Protein AF-A0A0C3CF20-F1 (afdb_monomer_lite)

Sequence (211 aa):
MESRDRLKRIHGYSRYDEAKLAGVEASPPDAKDDDSLYVQDPATALVTSNSRHYLAVIQILGIQHDGKDVQSIPGRFISEPNVRFQGQVMKLRLIMQGNDHQPDAVDWEWHSSFEARAVFRDLHGRFIQQINPDRQRASCGCNAGEDTYVFKSLELWAIAAMMYERLSQDRAIHFHIDPSLVKHVSFVKGTLLAVIHVMLIPSLLAVGAPM

Structure (mmCIF, N/CA/C/O backbone):
data_AF-A0A0C3CF20-F1
#
_entry.id   AF-A0A0C3CF20-F1
#
loop_
_atom_site.group_PDB
_atom_site.id
_atom_site.type_symbol
_atom_site.label_atom_id
_atom_site.label_alt_id
_atom_site.label_comp_id
_atom_site.label_asym_id
_atom_site.label_entity_id
_atom_site.label_seq_id
_atom_site.pdbx_PDB_ins_code
_atom_site.Cartn_x
_atom_site.Cartn_y
_atom_site.Cartn_z
_atom_site.occupancy
_atom_site.B_iso_or_equiv
_atom_site.auth_seq_id
_atom_site.auth_comp_id
_atom_site.auth_asym_id
_atom_site.auth_atom_id
_atom_site.pdbx_PDB_model_num
ATOM 1 N N . MET A 1 1 ? 32.685 -30.922 -13.838 1.00 44.31 1 MET A N 1
ATOM 2 C CA . MET A 1 1 ? 32.924 -30.414 -12.472 1.00 44.31 1 MET A CA 1
ATOM 3 C C . MET A 1 1 ? 32.031 -29.207 -12.288 1.00 44.31 1 MET A C 1
ATOM 5 O O . MET A 1 1 ? 32.228 -28.198 -12.945 1.00 44.31 1 MET A O 1
ATOM 9 N N . GLU A 1 2 ? 30.972 -29.397 -11.515 1.00 56.78 2 GLU A N 1
ATOM 10 C CA . GLU A 1 2 ? 29.803 -28.529 -11.402 1.00 56.78 2 GLU A CA 1
ATOM 11 C C . GLU A 1 2 ? 29.917 -27.766 -10.076 1.00 56.78 2 GLU A C 1
ATOM 13 O O . GLU A 1 2 ? 29.839 -28.375 -9.010 1.00 56.78 2 GLU A O 1
ATOM 18 N N . SER A 1 3 ? 30.191 -26.457 -10.126 1.00 61.00 3 SER A N 1
ATOM 19 C CA . SER A 1 3 ? 30.293 -25.629 -8.919 1.00 61.00 3 SER A CA 1
ATOM 20 C C . SER A 1 3 ? 28.972 -24.902 -8.692 1.00 61.00 3 SER A C 1
ATOM 22 O O . SER A 1 3 ? 28.660 -23.903 -9.336 1.00 61.00 3 SER A O 1
ATOM 24 N N . ARG A 1 4 ? 28.169 -25.471 -7.792 1.00 60.03 4 ARG A N 1
ATOM 25 C CA . ARG A 1 4 ? 26.942 -24.892 -7.242 1.00 60.03 4 ARG A CA 1
ATOM 26 C C . ARG A 1 4 ? 27.304 -23.759 -6.282 1.00 60.03 4 ARG A C 1
ATOM 28 O O . ARG A 1 4 ? 27.442 -24.004 -5.086 1.00 60.03 4 ARG A O 1
ATOM 35 N N . ASP A 1 5 ? 27.413 -22.535 -6.782 1.00 65.44 5 ASP A N 1
ATOM 36 C CA . ASP A 1 5 ? 27.552 -21.360 -5.919 1.00 65.44 5 ASP A CA 1
ATOM 37 C C . ASP A 1 5 ? 26.155 -20.822 -5.561 1.00 65.44 5 ASP A C 1
ATOM 39 O O . ASP A 1 5 ? 25.498 -20.117 -6.329 1.00 65.44 5 ASP A O 1
ATOM 43 N N . ARG A 1 6 ? 25.626 -21.295 -4.424 1.00 55.66 6 ARG A N 1
ATOM 44 C CA . ARG A 1 6 ? 24.292 -20.949 -3.910 1.00 55.66 6 ARG A CA 1
ATOM 45 C C . ARG A 1 6 ? 24.391 -19.703 -3.031 1.00 55.66 6 ARG A C 1
ATOM 47 O O . ARG A 1 6 ? 25.089 -19.707 -2.022 1.00 55.66 6 ARG A O 1
ATOM 54 N N . LEU A 1 7 ? 23.609 -18.693 -3.416 1.00 53.56 7 LEU A N 1
ATOM 55 C CA . LEU A 1 7 ? 23.126 -17.547 -2.639 1.00 53.56 7 LEU A CA 1
ATOM 56 C C . LEU A 1 7 ? 23.451 -17.582 -1.131 1.00 53.56 7 LEU A C 1
ATOM 58 O O . LEU A 1 7 ? 22.803 -18.295 -0.365 1.00 53.56 7 LEU A O 1
ATOM 62 N N . LYS A 1 8 ? 24.321 -16.672 -0.684 1.00 54.91 8 LYS A N 1
ATOM 63 C CA . LYS A 1 8 ? 24.259 -16.115 0.674 1.00 54.91 8 LYS A CA 1
ATOM 64 C C . LYS A 1 8 ? 23.599 -14.742 0.607 1.00 54.91 8 LYS A C 1
ATOM 66 O O . LYS A 1 8 ? 24.259 -13.719 0.467 1.00 54.91 8 LYS A O 1
ATOM 71 N N . ARG A 1 9 ? 22.269 -14.738 0.705 1.00 54.06 9 ARG A N 1
ATOM 72 C CA . ARG A 1 9 ? 21.483 -13.550 1.049 1.00 54.06 9 ARG A CA 1
ATOM 73 C C . ARG A 1 9 ? 21.761 -13.271 2.531 1.00 54.06 9 ARG A C 1
ATOM 75 O O . ARG A 1 9 ? 21.190 -13.915 3.404 1.00 54.06 9 ARG A O 1
ATOM 82 N N . ILE A 1 10 ? 22.727 -12.400 2.813 1.00 52.72 10 ILE A N 1
ATOM 83 C CA . ILE A 1 10 ? 23.030 -11.964 4.179 1.00 52.72 10 ILE A CA 1
ATOM 84 C C . ILE A 1 10 ? 22.008 -10.884 4.530 1.00 52.72 10 ILE A C 1
ATOM 86 O O . ILE A 1 10 ? 22.212 -9.705 4.252 1.00 52.72 10 ILE A O 1
ATOM 90 N N . HIS A 1 11 ? 20.890 -11.295 5.129 1.00 48.88 11 HIS A N 1
ATOM 91 C CA . HIS A 1 11 ? 20.125 -10.390 5.976 1.00 48.88 11 HIS A CA 1
ATOM 92 C C . HIS A 1 11 ? 20.985 -10.103 7.208 1.00 48.88 11 HIS A C 1
ATOM 94 O O . HIS A 1 11 ? 21.202 -10.974 8.051 1.00 48.88 11 HIS A O 1
ATOM 100 N N . GLY A 1 12 ? 21.540 -8.892 7.256 1.00 46.09 12 GLY A N 1
ATOM 101 C CA . GLY A 1 12 ? 22.239 -8.365 8.418 1.00 46.09 12 GLY A CA 1
ATOM 102 C C . GLY A 1 12 ? 21.261 -8.179 9.570 1.00 46.09 12 GLY A C 1
ATOM 103 O O . GLY A 1 12 ? 20.729 -7.091 9.762 1.00 46.09 12 GLY A O 1
ATOM 104 N N . TYR A 1 13 ? 21.018 -9.247 10.326 1.00 47.28 13 TYR A N 1
ATOM 105 C CA . TYR A 1 13 ? 20.352 -9.156 11.614 1.00 47.28 13 TYR A CA 1
ATOM 106 C C . TYR A 1 13 ? 21.349 -8.672 12.666 1.00 47.28 13 TYR A C 1
ATOM 108 O O . TYR A 1 13 ? 22.437 -9.225 12.848 1.00 47.28 13 TYR A O 1
ATOM 116 N N . SER A 1 14 ? 20.939 -7.590 13.319 1.00 52.06 14 SER A N 1
ATOM 117 C CA . SER A 1 14 ? 21.538 -7.002 14.508 1.00 52.06 14 SER A CA 1
ATOM 118 C C . SER A 1 14 ? 21.763 -8.074 15.579 1.00 52.06 14 SER A C 1
ATOM 120 O O . SER A 1 14 ? 20.837 -8.794 15.949 1.00 52.06 14 SER A O 1
ATOM 122 N N . ARG A 1 15 ? 23.006 -8.188 16.059 1.00 50.78 15 ARG A N 1
ATOM 123 C CA . ARG A 1 15 ? 23.367 -9.005 17.222 1.00 50.78 15 ARG A CA 1
ATOM 124 C C . ARG A 1 15 ? 22.923 -8.258 18.476 1.00 50.78 15 ARG A C 1
ATOM 126 O O . ARG A 1 15 ? 23.536 -7.249 18.805 1.00 50.78 15 ARG A O 1
ATOM 133 N N . TYR A 1 16 ? 21.906 -8.758 19.167 1.00 51.97 16 TYR A N 1
ATOM 134 C CA . TYR A 1 16 ? 21.651 -8.415 20.565 1.00 51.97 16 TYR A CA 1
ATOM 135 C C . TYR A 1 16 ? 21.277 -9.669 21.362 1.00 51.97 16 TYR A C 1
ATOM 137 O O . TYR A 1 16 ? 20.750 -10.632 20.811 1.00 51.97 16 TYR A O 1
ATOM 145 N N . ASP A 1 17 ? 21.670 -9.630 22.633 1.00 47.88 17 ASP A N 1
ATOM 146 C CA . ASP A 1 17 ? 22.178 -10.728 23.454 1.00 47.88 17 ASP A CA 1
ATOM 147 C C . ASP A 1 17 ? 21.212 -11.860 23.830 1.00 47.88 17 ASP A C 1
ATOM 149 O O . ASP A 1 17 ? 20.046 -11.661 24.171 1.00 47.88 17 ASP A O 1
ATOM 153 N N . GLU A 1 18 ? 21.792 -13.061 23.878 1.00 50.53 18 GLU A N 1
ATOM 154 C CA . GLU A 1 18 ? 21.234 -14.283 24.449 1.00 50.53 18 GLU A CA 1
ATOM 155 C C . GLU A 1 18 ? 21.100 -14.187 25.979 1.00 50.53 18 GLU A C 1
ATOM 157 O O . GLU A 1 18 ? 22.086 -14.239 26.718 1.00 50.53 18 GLU A O 1
ATOM 162 N N . ALA A 1 19 ? 19.863 -14.191 26.479 1.00 53.00 19 ALA A N 1
ATOM 163 C CA . ALA A 1 19 ? 19.565 -14.703 27.813 1.00 53.00 19 ALA A CA 1
ATOM 164 C C . ALA A 1 19 ? 19.128 -16.173 27.702 1.00 53.00 19 ALA A C 1
ATOM 166 O O . ALA A 1 19 ? 17.991 -16.514 27.390 1.00 53.00 19 ALA A O 1
ATOM 167 N N . LYS A 1 20 ? 20.114 -17.029 27.951 1.00 57.34 20 LYS A N 1
ATOM 168 C CA . LYS A 1 20 ? 20.108 -18.488 28.083 1.00 57.34 20 LYS A CA 1
ATOM 169 C C . LYS A 1 20 ? 18.909 -19.040 28.881 1.00 57.34 20 LYS A C 1
ATOM 171 O O . LYS A 1 20 ? 18.881 -18.919 30.104 1.00 57.34 20 LYS A O 1
ATOM 176 N N . LEU A 1 21 ? 18.000 -19.762 28.219 1.00 52.06 21 LEU A N 1
ATOM 177 C CA . LEU A 1 21 ? 17.144 -20.776 28.851 1.00 52.06 21 LEU A CA 1
ATOM 178 C C . LEU A 1 21 ? 17.157 -22.064 28.024 1.00 52.06 21 LEU A C 1
ATOM 180 O O . LEU A 1 21 ? 17.050 -22.059 26.802 1.00 52.06 21 LEU A O 1
ATOM 184 N N . ALA A 1 22 ? 17.387 -23.161 28.735 1.00 49.53 22 ALA A N 1
ATOM 185 C CA . ALA A 1 22 ? 17.711 -24.471 28.207 1.00 49.53 22 ALA A CA 1
ATOM 186 C C . ALA A 1 22 ? 16.494 -25.220 27.643 1.00 49.53 22 ALA A C 1
ATOM 188 O O . ALA A 1 22 ? 15.436 -25.251 28.262 1.00 49.53 22 ALA A O 1
ATOM 189 N N . GLY A 1 23 ? 16.730 -25.930 26.536 1.00 55.78 23 GLY A N 1
ATOM 190 C CA . GLY A 1 23 ? 16.333 -27.331 26.392 1.00 55.78 23 GLY A CA 1
ATOM 191 C C . GLY A 1 23 ? 14.849 -27.633 26.206 1.00 55.78 23 GLY A C 1
ATOM 192 O O . GLY A 1 23 ? 14.248 -28.260 27.069 1.00 55.78 23 GLY A O 1
ATOM 193 N N . VAL A 1 24 ? 14.312 -27.318 25.028 1.00 53.06 24 VAL A N 1
ATOM 194 C CA . VAL A 1 24 ? 13.249 -28.113 24.396 1.00 53.06 24 VAL A CA 1
ATOM 195 C C . VAL A 1 24 ? 13.614 -28.234 22.918 1.00 53.06 24 VAL A C 1
ATOM 197 O O . VAL A 1 24 ? 13.641 -27.234 22.205 1.00 53.06 24 VAL A O 1
ATOM 200 N N . GLU A 1 25 ? 13.941 -29.448 22.468 1.00 55.25 25 GLU A N 1
ATOM 201 C CA . GLU A 1 25 ? 14.002 -29.792 21.044 1.00 55.25 25 GLU A CA 1
ATOM 202 C C . GLU A 1 25 ? 12.586 -29.677 20.466 1.00 55.25 25 GLU A C 1
ATOM 204 O O . GLU A 1 25 ? 11.814 -30.633 20.431 1.00 55.25 25 GLU A O 1
ATOM 209 N N . ALA A 1 26 ? 12.217 -28.463 20.066 1.00 51.28 26 ALA A N 1
ATOM 210 C CA . ALA A 1 26 ? 11.045 -28.222 19.251 1.00 51.28 26 ALA A CA 1
ATOM 211 C C . ALA A 1 26 ? 11.390 -28.628 17.816 1.00 51.28 26 ALA A C 1
ATOM 213 O O . ALA A 1 26 ? 12.327 -28.098 17.215 1.00 51.28 26 ALA A O 1
ATOM 214 N N . SER A 1 27 ? 10.642 -29.588 17.274 1.00 50.25 27 SER A N 1
ATOM 215 C CA . SER A 1 27 ? 10.638 -29.891 15.844 1.00 50.25 27 SER A CA 1
ATOM 216 C C . SER A 1 27 ? 10.518 -28.589 15.036 1.00 50.25 27 SER A C 1
ATOM 218 O O . SER A 1 27 ? 9.812 -27.680 15.487 1.00 50.25 27 SER A O 1
ATOM 220 N N . PRO A 1 28 ? 11.187 -28.463 13.871 1.00 55.53 28 PRO A N 1
ATOM 221 C CA . PRO A 1 28 ? 11.064 -27.267 13.048 1.00 55.53 28 PRO A CA 1
ATOM 222 C C . PRO A 1 28 ? 9.574 -27.048 12.766 1.00 55.53 28 PRO A C 1
ATOM 224 O O . PRO A 1 28 ? 8.923 -27.990 12.304 1.00 55.53 28 PRO A O 1
ATOM 227 N N . PRO A 1 29 ? 9.005 -25.876 13.105 1.00 55.47 29 PRO A N 1
ATOM 228 C CA . PRO A 1 29 ? 7.610 -25.616 12.816 1.00 55.47 29 PRO A CA 1
ATOM 229 C C . PRO A 1 29 ? 7.429 -25.799 11.313 1.00 55.47 29 PRO A C 1
ATOM 231 O O . PRO A 1 29 ? 8.156 -25.191 10.524 1.00 55.47 29 PRO A O 1
ATOM 234 N N . ASP A 1 30 ? 6.508 -26.691 10.939 1.00 50.06 30 ASP A N 1
ATOM 235 C CA . ASP A 1 30 ? 6.001 -26.796 9.577 1.00 50.06 30 ASP A CA 1
ATOM 236 C C . ASP A 1 30 ? 5.833 -25.377 9.041 1.00 50.06 30 ASP A C 1
ATOM 238 O O . ASP A 1 30 ? 5.151 -24.565 9.672 1.00 50.06 30 ASP A O 1
ATOM 242 N N . ALA A 1 31 ? 6.488 -25.082 7.917 1.00 53.53 31 ALA A N 1
ATOM 243 C CA . ALA A 1 31 ? 6.458 -23.804 7.216 1.00 53.53 31 ALA A CA 1
ATOM 244 C C . ALA A 1 31 ? 5.059 -23.545 6.625 1.00 53.53 31 ALA A C 1
ATOM 246 O O . ALA A 1 31 ? 4.871 -23.460 5.412 1.00 53.53 31 ALA A O 1
ATOM 247 N N . LYS A 1 32 ? 4.052 -23.495 7.497 1.00 54.75 32 LYS A N 1
ATOM 248 C CA . LYS A 1 32 ? 2.682 -23.125 7.194 1.00 54.75 32 LYS A CA 1
ATOM 249 C C . LYS A 1 32 ? 2.661 -21.626 6.993 1.00 54.75 32 LYS A C 1
ATOM 251 O O . LYS A 1 32 ? 2.519 -20.880 7.954 1.00 54.75 32 LYS A O 1
ATOM 256 N N . ASP A 1 33 ? 2.839 -21.265 5.730 1.00 60.56 33 ASP A N 1
ATOM 257 C CA . ASP A 1 33 ? 2.153 -20.159 5.070 1.00 60.56 33 ASP A CA 1
ATOM 258 C C . ASP A 1 33 ? 2.040 -18.921 5.966 1.00 60.56 33 ASP A C 1
ATOM 260 O O . ASP A 1 33 ? 0.993 -18.618 6.546 1.00 60.56 33 ASP A O 1
ATOM 264 N N . ASP A 1 34 ? 3.187 -18.269 6.156 1.00 70.50 34 ASP A N 1
ATOM 265 C CA . ASP A 1 34 ? 3.318 -17.059 6.959 1.00 70.50 34 ASP A CA 1
ATOM 266 C C . ASP A 1 34 ? 2.769 -15.875 6.150 1.00 70.50 34 ASP A C 1
ATOM 268 O O . ASP A 1 34 ? 3.506 -15.012 5.675 1.00 70.50 34 ASP A O 1
ATOM 272 N N . ASP A 1 35 ? 1.449 -15.875 5.939 1.00 90.50 35 ASP A N 1
ATOM 273 C CA . ASP A 1 35 ? 0.680 -14.751 5.399 1.00 90.50 35 ASP A CA 1
ATOM 274 C C . ASP A 1 35 ? 0.575 -13.658 6.469 1.00 90.50 35 ASP A C 1
ATOM 276 O O . ASP A 1 35 ? -0.504 -13.311 6.944 1.00 90.50 35 ASP A O 1
ATOM 280 N N . SER A 1 36 ? 1.725 -13.202 6.954 1.00 95.50 36 SER A N 1
ATOM 281 C CA . SER A 1 36 ? 1.867 -12.132 7.929 1.00 95.50 36 SER A CA 1
ATOM 282 C C . SER A 1 36 ? 2.336 -10.875 7.209 1.00 95.50 36 SER A C 1
ATOM 284 O O . SER A 1 36 ? 3.237 -10.922 6.377 1.00 95.50 36 SER A O 1
ATOM 286 N N . LEU A 1 37 ? 1.749 -9.736 7.563 1.00 96.75 37 LEU A N 1
ATOM 287 C CA . LEU A 1 37 ? 2.184 -8.428 7.093 1.00 96.75 37 LEU A CA 1
ATOM 288 C C . LEU A 1 37 ? 3.207 -7.860 8.078 1.00 96.75 37 LEU A C 1
ATOM 290 O O . LEU A 1 37 ? 2.899 -7.702 9.263 1.00 96.75 37 LEU A O 1
ATOM 294 N N . TYR A 1 38 ? 4.404 -7.536 7.597 1.00 97.69 38 TYR A N 1
ATOM 295 C CA . TYR A 1 38 ? 5.494 -6.982 8.398 1.00 97.69 38 TYR A CA 1
ATOM 296 C C . TYR A 1 38 ? 5.619 -5.466 8.221 1.00 97.69 38 TYR A C 1
ATOM 298 O O . TYR A 1 38 ? 5.176 -4.865 7.239 1.00 97.69 38 TYR A O 1
ATOM 306 N N . VAL A 1 39 ? 6.273 -4.815 9.182 1.00 97.88 39 VAL A N 1
ATOM 307 C CA . VAL A 1 39 ? 6.777 -3.453 8.981 1.00 97.88 39 VAL A CA 1
ATOM 308 C C . VAL A 1 39 ? 7.763 -3.459 7.804 1.00 97.88 39 VAL A C 1
ATOM 310 O O . VAL A 1 39 ? 8.574 -4.368 7.672 1.00 97.88 39 VAL A O 1
ATOM 313 N N . GLN A 1 40 ? 7.711 -2.417 6.974 1.00 96.94 40 GLN A N 1
ATOM 314 C CA . GLN A 1 40 ? 8.405 -2.242 5.689 1.00 96.94 40 GLN A CA 1
ATOM 315 C C . GLN A 1 40 ? 7.824 -3.011 4.500 1.00 96.94 40 GLN A C 1
ATOM 317 O O . GLN A 1 40 ? 8.264 -2.756 3.371 1.00 96.94 40 GLN A O 1
ATOM 322 N N . ASP A 1 41 ? 6.821 -3.866 4.703 1.00 96.75 41 ASP A N 1
ATOM 323 C CA . ASP A 1 41 ? 6.158 -4.527 3.585 1.00 96.75 41 ASP A CA 1
ATOM 324 C C . ASP A 1 41 ? 5.302 -3.544 2.777 1.00 96.75 41 ASP A C 1
ATOM 326 O O . ASP A 1 41 ? 4.745 -2.577 3.322 1.00 96.75 41 ASP A O 1
ATOM 330 N N . PRO A 1 42 ? 5.186 -3.770 1.459 1.00 97.50 42 PRO A N 1
ATOM 331 C CA . PRO A 1 42 ? 4.215 -3.077 0.639 1.00 97.50 42 PRO A CA 1
ATOM 332 C C . PRO A 1 42 ? 2.799 -3.565 0.970 1.00 97.50 42 PRO A C 1
ATOM 334 O O . PRO A 1 42 ? 2.527 -4.755 1.104 1.00 97.50 42 PRO A O 1
ATOM 337 N N . ALA A 1 43 ? 1.870 -2.626 1.045 1.00 97.56 43 ALA A N 1
ATOM 338 C CA . ALA A 1 43 ? 0.448 -2.882 1.186 1.00 97.56 43 ALA A CA 1
ATOM 339 C C . ALA A 1 43 ? -0.332 -1.930 0.278 1.00 97.56 43 ALA A C 1
ATOM 341 O O . ALA A 1 43 ? 0.212 -0.977 -0.283 1.00 97.56 43 ALA A O 1
ATOM 342 N N . THR A 1 44 ? -1.630 -2.161 0.146 1.00 96.88 44 THR A N 1
ATOM 343 C CA . THR A 1 44 ? -2.530 -1.205 -0.498 1.00 96.88 44 THR A CA 1
ATOM 344 C C . THR A 1 44 ? -3.484 -0.607 0.516 1.00 96.88 44 THR A C 1
ATOM 346 O O . THR A 1 44 ? -3.897 -1.269 1.466 1.00 96.88 44 THR A O 1
ATOM 349 N N . ALA A 1 45 ? -3.816 0.663 0.317 1.00 95.50 45 ALA A N 1
ATOM 350 C CA . ALA A 1 45 ? -4.743 1.403 1.149 1.00 95.50 45 ALA A CA 1
ATOM 351 C C . ALA A 1 45 ? -5.769 2.133 0.290 1.00 95.50 45 ALA A C 1
ATOM 353 O O . ALA A 1 45 ? -5.419 2.743 -0.724 1.00 95.50 45 ALA A O 1
ATOM 354 N N . LEU A 1 46 ? -7.032 2.111 0.714 1.00 90.94 46 LEU A N 1
ATOM 355 C CA . LEU A 1 46 ? -8.064 2.938 0.099 1.00 90.94 46 LEU A CA 1
ATOM 356 C C . LEU A 1 46 ? -8.072 4.312 0.776 1.00 90.94 46 LEU A C 1
ATOM 358 O O . LEU A 1 46 ? -8.311 4.422 1.977 1.00 90.94 46 LEU A O 1
ATOM 362 N N . VAL A 1 47 ? -7.828 5.365 0.002 1.00 86.00 47 VAL A N 1
ATOM 363 C CA . VAL A 1 47 ? -7.808 6.752 0.482 1.00 86.00 47 VAL A CA 1
ATOM 364 C C . VAL A 1 47 ? -8.920 7.551 -0.179 1.00 86.00 47 VAL A C 1
ATOM 366 O O . VAL A 1 47 ? -9.322 7.266 -1.310 1.00 86.00 47 VAL A O 1
ATOM 369 N N . THR A 1 48 ? -9.439 8.561 0.519 1.00 83.69 48 THR A N 1
ATOM 370 C CA . THR A 1 48 ? -10.476 9.438 -0.032 1.00 83.69 48 THR A CA 1
ATOM 371 C C . THR A 1 48 ? -9.950 10.846 -0.230 1.00 83.69 48 THR A C 1
ATOM 373 O O . THR A 1 48 ? -9.189 11.372 0.579 1.00 83.69 48 THR A O 1
ATOM 376 N N . SER A 1 49 ? -10.344 11.462 -1.340 1.00 80.94 49 SER A N 1
ATOM 377 C CA . SER A 1 49 ? -10.035 12.853 -1.630 1.00 80.94 49 SER A CA 1
ATOM 378 C C . SER A 1 49 ? -11.169 13.505 -2.399 1.00 80.94 49 SER A C 1
ATOM 380 O O . SER A 1 49 ? -11.560 13.006 -3.452 1.00 80.94 49 SER A O 1
ATOM 382 N N . ASN A 1 50 ? -11.712 14.611 -1.880 1.00 85.62 50 ASN A N 1
ATOM 383 C CA . ASN A 1 50 ? -12.821 15.346 -2.504 1.00 85.62 50 ASN A CA 1
ATOM 384 C C . ASN A 1 50 ? -13.987 14.424 -2.923 1.00 85.62 50 ASN A C 1
ATOM 386 O O . ASN A 1 50 ? -14.425 14.447 -4.073 1.00 85.62 50 ASN A O 1
ATOM 390 N N . SER A 1 51 ? -14.436 13.564 -2.001 1.00 83.94 51 SER A N 1
ATOM 391 C CA . SER A 1 51 ? -15.510 12.577 -2.223 1.00 83.94 51 SER A CA 1
ATOM 392 C C . SER A 1 51 ? -15.222 11.518 -3.296 1.00 83.94 51 SER A C 1
ATOM 394 O O . SER A 1 51 ? -16.138 10.853 -3.773 1.00 83.94 51 SER A O 1
ATOM 396 N N . ARG A 1 52 ? -13.958 11.345 -3.690 1.00 83.50 52 ARG A N 1
ATOM 397 C CA . ARG A 1 52 ? -13.511 10.290 -4.605 1.00 83.50 52 ARG A CA 1
ATOM 398 C C . ARG A 1 52 ? -12.608 9.314 -3.868 1.00 83.50 52 ARG A C 1
ATOM 400 O O . ARG A 1 52 ? -11.857 9.720 -2.983 1.00 83.50 52 ARG A O 1
ATOM 407 N N . HIS A 1 53 ? -12.690 8.045 -4.246 1.00 85.00 53 HIS A N 1
ATOM 408 C CA . HIS A 1 53 ? -11.884 6.972 -3.677 1.00 85.00 53 HIS A CA 1
ATOM 409 C C . HIS A 1 53 ? -10.735 6.621 -4.609 1.00 85.00 53 HIS A C 1
ATOM 411 O O . HIS A 1 53 ? -10.873 6.633 -5.835 1.00 85.00 53 HIS A O 1
ATOM 417 N N . TYR A 1 54 ? -9.611 6.290 -4.001 1.00 86.69 54 TYR A N 1
ATOM 418 C CA . TYR A 1 54 ? -8.363 6.052 -4.688 1.00 86.69 54 TYR A CA 1
ATOM 419 C C . TYR A 1 54 ? -7.628 4.906 -4.017 1.00 86.69 54 TYR A C 1
ATOM 421 O O . TYR A 1 54 ? -7.574 4.847 -2.789 1.00 86.69 54 TYR A O 1
ATOM 429 N N . LEU A 1 55 ? -7.037 4.023 -4.815 1.00 92.69 55 LEU A N 1
ATOM 430 C CA . LEU A 1 55 ? -6.090 3.046 -4.296 1.00 92.69 55 LEU A CA 1
ATOM 431 C C . LEU A 1 55 ? -4.707 3.692 -4.200 1.00 92.69 55 LEU A C 1
ATOM 433 O O . LEU A 1 55 ? -4.269 4.345 -5.143 1.00 92.69 55 LEU A O 1
ATOM 437 N N . ALA A 1 56 ? -4.021 3.507 -3.080 1.00 93.94 56 ALA A N 1
ATOM 438 C CA . ALA A 1 56 ? -2.625 3.876 -2.911 1.00 93.94 56 ALA A CA 1
ATOM 439 C C . ALA A 1 56 ? -1.807 2.634 -2.556 1.00 93.94 56 ALA A C 1
ATOM 441 O O . ALA A 1 56 ? -2.205 1.865 -1.682 1.00 93.94 56 ALA A O 1
ATOM 442 N N . VAL A 1 57 ? -0.648 2.462 -3.193 1.00 96.19 57 VAL A N 1
ATOM 443 C CA . VAL A 1 57 ? 0.371 1.519 -2.720 1.00 96.19 57 VAL A CA 1
ATOM 444 C C . VAL A 1 57 ? 1.194 2.228 -1.650 1.00 96.19 57 VAL A C 1
ATOM 446 O O . VAL A 1 57 ? 1.718 3.323 -1.875 1.00 96.19 57 VAL A O 1
ATOM 449 N N . ILE A 1 58 ? 1.266 1.631 -0.470 1.00 96.88 58 ILE A N 1
ATOM 450 C CA . ILE A 1 58 ? 1.944 2.184 0.696 1.00 96.88 58 ILE A CA 1
ATOM 451 C C . ILE A 1 58 ? 3.013 1.217 1.186 1.00 96.88 58 ILE A C 1
ATOM 453 O O . ILE A 1 58 ? 2.878 0.009 1.033 1.00 96.88 58 ILE A O 1
ATOM 457 N N . GLN A 1 59 ? 4.040 1.747 1.835 1.00 97.50 59 GLN A N 1
ATOM 458 C CA . GLN A 1 59 ? 4.907 0.953 2.689 1.00 97.50 59 GLN A CA 1
ATOM 459 C C . GLN A 1 59 ? 4.422 1.063 4.132 1.00 97.50 59 GLN A C 1
ATOM 461 O O . GLN A 1 59 ? 4.151 2.171 4.608 1.00 97.50 59 GLN A O 1
ATOM 466 N N . ILE A 1 60 ? 4.329 -0.067 4.829 1.00 98.00 60 ILE A N 1
ATOM 467 C CA . ILE A 1 60 ? 4.016 -0.092 6.257 1.00 98.00 60 ILE A CA 1
ATOM 468 C C . ILE A 1 60 ? 5.213 0.445 7.045 1.00 98.00 60 ILE A C 1
ATOM 470 O O . ILE A 1 60 ? 6.328 -0.048 6.920 1.00 98.00 60 ILE A O 1
ATOM 474 N N . LEU A 1 61 ? 4.991 1.461 7.871 1.00 98.00 61 LEU A N 1
ATOM 475 C CA . LEU A 1 61 ? 6.012 2.048 8.745 1.00 98.00 61 LEU A CA 1
ATOM 476 C C . LEU A 1 61 ? 5.861 1.603 10.201 1.00 98.00 61 LEU A C 1
ATOM 478 O O . LEU A 1 61 ? 6.830 1.622 10.953 1.00 98.00 61 LEU A O 1
ATOM 482 N N . GLY A 1 62 ? 4.655 1.203 10.598 1.00 98.12 62 GLY A N 1
ATOM 483 C CA . GLY A 1 62 ? 4.368 0.737 11.947 1.00 98.12 62 GLY A CA 1
ATOM 484 C C . GLY A 1 62 ? 3.026 0.027 12.007 1.00 98.12 62 GLY A C 1
ATOM 485 O O . GLY A 1 62 ? 2.107 0.353 11.252 1.00 98.12 62 GLY A O 1
ATOM 486 N N . ILE A 1 63 ? 2.925 -0.940 12.910 1.00 98.44 63 ILE A N 1
ATOM 487 C CA . ILE A 1 63 ? 1.716 -1.721 13.155 1.00 98.44 63 ILE A CA 1
ATOM 488 C C . ILE A 1 63 ? 1.419 -1.625 14.645 1.00 98.44 63 ILE A C 1
ATOM 490 O O . ILE A 1 63 ? 2.309 -1.818 15.468 1.00 98.44 63 ILE A O 1
ATOM 494 N N . GLN A 1 64 ? 0.171 -1.332 14.984 1.00 98.50 64 GLN A N 1
ATOM 495 C CA . GLN A 1 64 ? -0.332 -1.326 16.348 1.00 98.50 64 GLN A CA 1
ATOM 496 C C . GLN A 1 64 ? -1.469 -2.327 16.479 1.00 98.50 64 GLN A C 1
ATOM 498 O O . GLN A 1 64 ? -2.404 -2.314 15.682 1.00 98.50 64 GLN A O 1
ATOM 503 N N . HIS A 1 65 ? -1.398 -3.168 17.505 1.00 97.94 65 HIS A N 1
ATOM 504 C CA . HIS A 1 65 ? -2.432 -4.132 17.861 1.00 97.94 65 HIS A CA 1
ATOM 505 C C . HIS A 1 65 ? -2.708 -4.007 19.361 1.00 97.94 65 HIS A C 1
ATOM 507 O O . HIS A 1 65 ? -1.779 -4.063 20.169 1.00 97.94 65 HIS A O 1
ATOM 513 N N . ASP A 1 66 ? -3.963 -3.736 19.733 1.00 97.00 66 ASP A N 1
ATOM 514 C CA . ASP A 1 66 ? -4.357 -3.421 21.119 1.00 97.00 66 ASP A CA 1
ATOM 515 C C . ASP A 1 66 ? -3.538 -2.273 21.740 1.00 97.00 66 ASP A C 1
ATOM 517 O O . ASP A 1 66 ? -3.153 -2.297 22.911 1.00 97.00 66 ASP A O 1
ATOM 521 N N . GLY A 1 67 ? -3.225 -1.261 20.923 1.00 96.44 67 GLY A N 1
ATOM 522 C CA . GLY A 1 67 ? -2.437 -0.096 21.334 1.00 96.44 67 GLY A CA 1
ATOM 523 C C . GLY A 1 67 ? -0.948 -0.372 21.569 1.00 96.44 67 GLY A C 1
ATOM 524 O O . GLY A 1 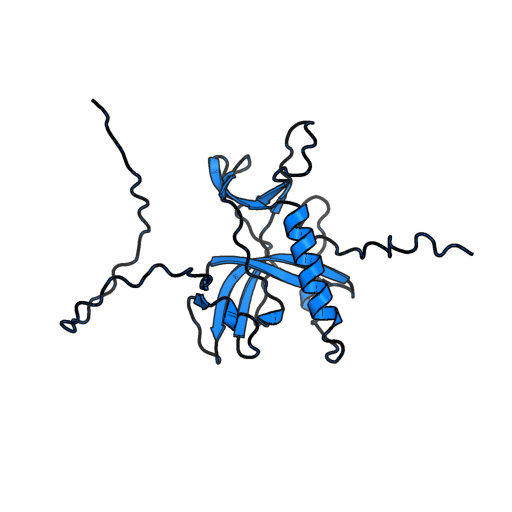67 ? -0.247 0.513 22.057 1.00 96.44 67 GLY A O 1
ATOM 525 N N . LYS A 1 68 ? -0.448 -1.569 21.236 1.00 98.06 68 LYS A N 1
ATOM 526 C CA . LYS A 1 68 ? 0.973 -1.928 21.331 1.00 98.06 68 LYS A CA 1
ATOM 527 C C . LYS A 1 68 ? 1.600 -2.000 19.948 1.00 98.06 68 LYS A C 1
ATOM 529 O O . LYS A 1 68 ? 1.018 -2.600 19.047 1.00 98.06 68 LYS A O 1
ATOM 534 N N . ASP A 1 69 ? 2.798 -1.441 19.806 1.00 98.31 69 ASP A N 1
ATOM 535 C CA . ASP A 1 69 ? 3.571 -1.555 18.571 1.00 98.31 69 ASP A CA 1
ATOM 536 C C . ASP A 1 69 ? 4.051 -3.003 18.379 1.00 98.31 69 ASP A C 1
ATOM 538 O O . ASP A 1 69 ? 4.646 -3.606 19.278 1.00 98.31 69 ASP A O 1
ATOM 542 N N . VAL A 1 70 ? 3.799 -3.558 17.196 1.00 98.12 70 VAL A N 1
ATOM 543 C CA . VAL A 1 70 ? 4.213 -4.906 16.791 1.00 98.12 70 VAL A CA 1
ATOM 544 C C . VAL A 1 70 ? 4.987 -4.847 15.473 1.00 98.12 70 VAL A C 1
ATOM 546 O O . VAL A 1 70 ? 4.811 -3.931 14.672 1.00 98.12 70 VAL A O 1
ATOM 549 N N . GLN A 1 71 ? 5.879 -5.815 15.248 1.00 98.00 71 GLN A N 1
ATOM 550 C CA . GLN A 1 71 ? 6.684 -5.884 14.017 1.00 98.00 71 GLN A CA 1
ATOM 551 C C . GLN A 1 71 ? 5.957 -6.572 12.861 1.00 98.00 71 GLN A C 1
ATOM 553 O O . GLN A 1 71 ? 6.294 -6.348 11.700 1.00 98.00 71 GLN A O 1
ATOM 558 N N . SER A 1 72 ? 4.970 -7.406 13.174 1.00 97.50 72 SER A N 1
ATOM 559 C CA . SER A 1 72 ? 4.167 -8.114 12.191 1.00 97.50 72 SER A CA 1
ATOM 560 C C . SER A 1 72 ? 2.783 -8.425 12.731 1.00 97.50 72 SER A C 1
ATOM 562 O O . SER A 1 72 ? 2.558 -8.436 13.946 1.00 97.50 72 SER A O 1
ATOM 564 N N . ILE A 1 73 ? 1.856 -8.681 11.814 1.00 97.44 73 ILE A N 1
ATOM 565 C CA . ILE A 1 73 ? 0.519 -9.151 12.140 1.00 97.44 73 ILE A CA 1
ATOM 566 C C . ILE A 1 73 ? 0.061 -10.211 11.129 1.00 97.44 73 ILE A C 1
ATOM 568 O O . ILE A 1 73 ? 0.175 -9.986 9.925 1.00 97.44 73 ILE A O 1
ATOM 572 N N . PRO A 1 74 ? -0.475 -11.358 11.582 1.00 96.12 74 PRO A N 1
ATOM 573 C CA . PRO A 1 74 ? -1.087 -12.336 10.688 1.00 96.12 74 PRO A CA 1
ATOM 574 C C . PRO A 1 74 ? -2.211 -11.720 9.844 1.00 96.12 74 PRO A C 1
ATOM 576 O O . PRO A 1 74 ? -3.041 -10.975 10.367 1.00 96.12 74 PRO A O 1
ATOM 579 N N . GLY A 1 75 ? -2.299 -12.099 8.571 1.00 94.88 75 GLY A N 1
ATOM 580 C CA . GLY A 1 75 ? -3.223 -11.552 7.574 1.00 94.88 75 GLY A CA 1
ATOM 581 C C . GLY A 1 75 ? -4.684 -11.579 8.017 1.00 94.88 75 GLY A C 1
ATOM 582 O O . GLY A 1 75 ? -5.417 -10.598 7.883 1.00 94.88 75 GLY A O 1
ATOM 583 N N . ARG A 1 76 ? -5.084 -12.668 8.685 1.00 94.38 76 ARG A N 1
ATOM 584 C CA . ARG A 1 76 ? -6.420 -12.832 9.288 1.00 94.38 76 ARG A CA 1
ATOM 585 C C . ARG A 1 76 ? -6.787 -11.760 10.320 1.00 94.38 76 ARG A C 1
ATOM 587 O O . ARG A 1 76 ? -7.970 -11.510 10.516 1.00 94.38 76 ARG A O 1
ATOM 594 N N . PHE A 1 77 ? -5.800 -11.143 10.968 1.00 96.12 77 PHE A N 1
ATOM 595 C CA . PHE A 1 77 ? -6.006 -10.117 11.988 1.00 96.12 77 PHE A CA 1
ATOM 596 C C . PHE A 1 77 ? -5.919 -8.695 11.423 1.00 96.12 77 PHE A C 1
ATOM 598 O O . PHE A 1 77 ? -6.335 -7.758 12.092 1.00 96.12 77 PHE A O 1
ATOM 605 N N . ILE A 1 78 ? -5.461 -8.502 10.177 1.00 96.06 78 ILE A N 1
ATOM 606 C CA . ILE A 1 78 ? -5.327 -7.164 9.570 1.00 96.06 78 ILE A CA 1
ATOM 607 C C . ILE A 1 78 ? -6.640 -6.383 9.646 1.00 96.06 78 ILE A C 1
ATOM 609 O O . ILE A 1 78 ? -6.619 -5.192 9.917 1.00 96.06 78 ILE A O 1
ATOM 613 N N . SER A 1 79 ? -7.788 -7.027 9.435 1.00 94.88 79 SER A N 1
ATOM 614 C CA . SER A 1 79 ? -9.088 -6.338 9.420 1.00 94.88 79 SER A CA 1
ATOM 615 C C . SER A 1 79 ? -9.712 -6.114 10.804 1.00 94.88 79 SER A C 1
ATOM 617 O O . SER A 1 79 ? -10.818 -5.575 10.881 1.00 94.88 79 SER A O 1
ATOM 619 N N . GLU A 1 80 ? -9.047 -6.507 11.893 1.00 95.69 80 GLU A N 1
ATOM 620 C CA . GLU A 1 80 ? -9.597 -6.353 13.239 1.00 95.69 80 GLU A CA 1
ATOM 621 C C . GLU A 1 80 ? -9.675 -4.874 13.678 1.00 95.69 80 GLU A C 1
ATOM 623 O O . GLU A 1 80 ? -8.848 -4.036 13.301 1.00 95.69 80 GLU A O 1
ATOM 628 N N . PRO A 1 81 ? -10.694 -4.495 14.474 1.00 94.69 81 PRO A N 1
ATOM 629 C CA . PRO A 1 81 ? -10.964 -3.094 14.814 1.00 94.69 81 PRO A CA 1
ATOM 630 C C . PRO A 1 81 ? -9.905 -2.449 15.723 1.00 94.69 81 PRO A C 1
ATOM 632 O O . PRO A 1 81 ? -9.781 -1.219 15.740 1.00 94.69 81 PRO A O 1
ATOM 635 N N . ASN A 1 82 ? -9.162 -3.262 16.470 1.00 97.12 82 ASN A N 1
ATOM 636 C CA . ASN A 1 82 ? -8.058 -2.901 17.364 1.00 97.12 82 ASN A CA 1
ATOM 637 C C . ASN A 1 82 ? -6.700 -2.814 16.639 1.00 97.12 82 ASN A C 1
ATOM 639 O O . ASN A 1 82 ? -5.690 -2.520 17.282 1.00 97.12 82 ASN A O 1
ATOM 643 N N . VAL A 1 83 ? -6.673 -3.046 15.321 1.00 97.75 83 VAL A N 1
ATOM 644 C CA . VAL A 1 83 ? -5.466 -2.955 14.501 1.00 97.75 83 VAL A CA 1
ATOM 645 C C . VAL A 1 83 ? -5.388 -1.601 13.802 1.00 97.75 83 VAL A C 1
ATOM 647 O O . VAL A 1 83 ? -6.354 -1.100 13.203 1.00 97.75 83 VAL A O 1
ATOM 650 N N . ARG A 1 84 ? -4.207 -0.994 13.895 1.00 97.81 84 ARG A N 1
ATOM 651 C CA . ARG A 1 84 ? -3.867 0.304 13.318 1.00 97.81 84 ARG A CA 1
ATOM 652 C C . ARG A 1 84 ? -2.535 0.239 12.596 1.00 97.81 84 ARG A C 1
ATOM 654 O O . ARG A 1 84 ? -1.607 -0.431 13.036 1.00 97.81 84 ARG A O 1
ATOM 661 N N . PHE A 1 85 ? -2.437 0.979 11.505 1.00 97.62 85 PHE A N 1
ATOM 662 C CA . PHE A 1 85 ? -1.247 1.044 10.675 1.00 97.62 85 PHE A CA 1
ATOM 663 C C . PHE A 1 85 ? -0.757 2.479 10.539 1.00 97.62 85 PHE A C 1
ATOM 665 O O . PHE A 1 85 ? -1.529 3.437 10.447 1.00 97.62 85 PHE A O 1
ATOM 672 N N . GLN A 1 86 ? 0.559 2.614 10.484 1.00 97.81 86 GLN A N 1
ATOM 673 C CA . GLN A 1 86 ? 1.236 3.792 9.975 1.00 97.81 86 GLN A CA 1
ATOM 674 C C . GLN A 1 86 ? 1.847 3.409 8.638 1.00 97.81 86 GLN A C 1
ATOM 676 O O . GLN A 1 86 ? 2.417 2.326 8.503 1.00 97.81 86 GLN A O 1
ATOM 681 N N . GLY A 1 87 ? 1.741 4.280 7.645 1.00 96.56 87 GLY A N 1
ATOM 682 C CA . GLY A 1 87 ? 2.255 3.968 6.320 1.00 96.56 87 GLY A CA 1
ATOM 683 C C . GLY A 1 87 ? 2.554 5.205 5.503 1.00 96.56 87 GLY A C 1
ATOM 684 O O . GLY A 1 87 ? 2.093 6.301 5.820 1.00 96.56 87 GLY A O 1
ATOM 685 N N . GLN A 1 88 ? 3.331 5.027 4.443 1.00 95.19 88 GLN A N 1
ATOM 686 C CA . GLN A 1 88 ? 3.697 6.105 3.536 1.00 95.19 88 GLN A CA 1
ATOM 687 C C . GLN A 1 88 ? 3.492 5.691 2.085 1.00 95.19 88 GLN A C 1
ATOM 689 O O . GLN A 1 88 ? 3.872 4.591 1.691 1.00 95.19 88 GLN A O 1
ATOM 694 N N . VAL A 1 89 ? 2.901 6.580 1.282 1.00 94.56 89 VAL A N 1
ATOM 695 C CA . VAL A 1 89 ? 2.646 6.306 -0.138 1.00 94.56 89 VAL A CA 1
ATOM 696 C C . VAL A 1 89 ? 3.954 6.160 -0.906 1.00 94.56 89 VAL A C 1
ATOM 698 O O . VAL A 1 89 ? 4.820 7.043 -0.885 1.00 94.56 89 VAL A O 1
ATOM 701 N N . MET A 1 90 ? 4.056 5.045 -1.622 1.00 94.75 90 MET A N 1
ATOM 702 C CA . MET A 1 90 ? 5.150 4.724 -2.526 1.00 94.75 90 MET A CA 1
ATOM 703 C C . MET A 1 90 ? 4.950 5.443 -3.864 1.00 94.75 90 MET A C 1
ATOM 705 O O . MET A 1 90 ? 3.843 5.484 -4.405 1.00 94.75 90 MET A O 1
ATOM 709 N N . LYS A 1 91 ? 6.028 5.996 -4.431 1.00 92.38 91 LYS A N 1
ATOM 710 C CA . LYS A 1 91 ? 6.007 6.567 -5.784 1.00 92.38 91 LYS A CA 1
ATOM 711 C C . LYS A 1 91 ? 6.185 5.469 -6.814 1.00 92.38 91 LYS A C 1
ATOM 713 O O . LYS A 1 91 ? 7.276 4.909 -6.933 1.00 92.38 91 LYS A O 1
ATOM 718 N N . LEU A 1 92 ? 5.121 5.181 -7.554 1.00 92.12 92 LEU A N 1
ATOM 719 C CA . LEU A 1 92 ? 5.198 4.272 -8.687 1.00 92.12 92 LEU A CA 1
ATOM 720 C C . LEU A 1 92 ? 5.511 5.046 -9.963 1.00 92.12 92 LEU A C 1
ATOM 722 O O . LEU A 1 92 ? 5.180 6.223 -10.106 1.00 92.12 92 LEU A O 1
ATOM 726 N N . ARG A 1 93 ? 6.152 4.366 -10.901 1.00 89.19 93 ARG A N 1
ATOM 727 C CA . ARG A 1 93 ? 6.436 4.868 -12.235 1.00 89.19 93 ARG A CA 1
ATOM 728 C C . ARG A 1 93 ? 5.920 3.872 -13.254 1.00 89.19 93 ARG A C 1
ATOM 730 O O . ARG A 1 93 ? 6.059 2.671 -13.052 1.00 89.19 93 ARG A O 1
ATOM 737 N N . LEU A 1 94 ? 5.379 4.380 -14.355 1.00 89.12 94 LEU A N 1
ATOM 738 C CA . LEU A 1 94 ? 5.024 3.540 -15.487 1.00 89.12 94 LEU A CA 1
ATOM 739 C C . LEU A 1 94 ? 6.303 2.991 -16.145 1.00 89.12 94 LEU A C 1
ATOM 741 O O . LEU A 1 94 ? 7.250 3.746 -16.416 1.00 89.12 94 LEU A O 1
ATOM 745 N N . ILE A 1 95 ? 6.328 1.690 -16.406 1.00 88.50 95 ILE A N 1
ATOM 746 C CA . ILE A 1 95 ? 7.339 1.041 -17.232 1.00 88.50 95 ILE A CA 1
ATOM 747 C C . ILE A 1 95 ? 6.888 1.208 -18.680 1.00 88.50 95 ILE A C 1
ATOM 749 O O . ILE A 1 95 ? 5.887 0.641 -19.106 1.00 88.50 95 ILE A O 1
ATOM 753 N N . MET A 1 96 ? 7.616 2.009 -19.456 1.00 78.81 96 MET A N 1
ATOM 754 C CA . MET A 1 96 ? 7.416 2.056 -20.903 1.00 78.81 96 MET A CA 1
ATOM 755 C C . MET A 1 96 ? 8.093 0.829 -21.508 1.00 78.81 96 MET A C 1
ATOM 757 O O . MET A 1 96 ? 9.255 0.891 -21.907 1.00 78.81 96 MET A O 1
ATOM 761 N N . GLN A 1 97 ? 7.393 -0.305 -21.521 1.00 69.50 97 GLN A N 1
ATOM 762 C CA . GLN A 1 97 ? 7.778 -1.398 -22.406 1.00 69.50 97 GLN A CA 1
ATOM 763 C C . GLN A 1 97 ? 7.536 -0.928 -23.849 1.00 69.50 97 GLN A C 1
ATOM 765 O O . GLN A 1 97 ? 6.655 -0.101 -24.093 1.00 69.50 97 GLN A O 1
ATOM 770 N N . GLY A 1 98 ? 8.376 -1.362 -24.796 1.00 62.88 98 GLY A N 1
ATOM 771 C CA . GLY A 1 98 ? 8.196 -1.041 -26.219 1.00 62.88 98 GLY A CA 1
ATOM 772 C C . GLY A 1 98 ? 6.789 -1.415 -26.709 1.00 62.88 98 GLY A C 1
ATOM 773 O O . GLY A 1 98 ? 6.043 -2.044 -25.973 1.00 62.88 98 GLY A O 1
ATOM 774 N N . ASN A 1 99 ? 6.425 -1.034 -27.939 1.00 58.25 99 ASN A N 1
ATOM 775 C CA . ASN A 1 99 ? 5.079 -1.143 -28.552 1.00 58.25 99 ASN A CA 1
ATOM 776 C C . ASN A 1 99 ? 4.338 -2.508 -28.476 1.00 58.25 99 ASN A C 1
ATOM 778 O O . ASN A 1 99 ? 3.252 -2.644 -29.041 1.00 58.25 99 ASN A O 1
ATOM 782 N N . ASP A 1 100 ? 4.877 -3.511 -27.799 1.00 63.12 100 ASP A N 1
ATOM 783 C CA . ASP A 1 100 ? 4.234 -4.784 -27.534 1.00 63.12 100 ASP A CA 1
ATOM 784 C C . ASP A 1 100 ? 3.232 -4.628 -26.380 1.00 63.12 100 ASP A C 1
ATOM 786 O O . ASP A 1 100 ? 3.537 -4.802 -25.202 1.00 63.12 100 ASP A O 1
ATOM 790 N N . HIS A 1 101 ? 1.999 -4.272 -26.743 1.00 58.69 101 HIS A N 1
ATOM 791 C CA . HIS A 1 101 ? 0.841 -4.205 -25.851 1.00 58.69 101 HIS A CA 1
ATOM 792 C C . HIS A 1 101 ? 0.421 -5.603 -25.363 1.00 58.69 101 HIS A C 1
ATOM 794 O O . HIS A 1 101 ? -0.622 -6.123 -25.764 1.00 58.69 101 HIS A O 1
ATOM 800 N N . GLN A 1 102 ? 1.222 -6.238 -24.508 1.00 74.62 102 GLN A N 1
ATOM 801 C CA . GLN A 1 102 ? 0.778 -7.428 -23.790 1.00 74.62 102 GLN A CA 1
ATOM 802 C C . GLN A 1 102 ? -0.099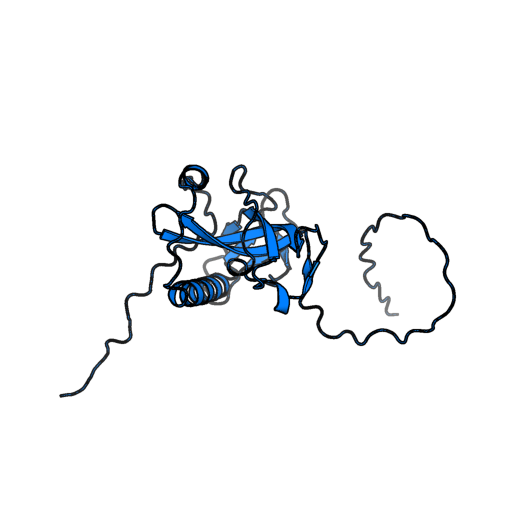 -7.007 -22.598 1.00 74.62 102 GLN A C 1
ATOM 804 O O . GLN A 1 102 ? 0.374 -6.279 -21.730 1.00 74.62 102 GLN A O 1
ATOM 809 N N . PRO A 1 103 ? -1.370 -7.446 -22.526 1.00 67.06 103 PRO A N 1
ATOM 810 C CA . PRO A 1 103 ? -2.306 -7.020 -21.479 1.00 67.06 103 PRO A CA 1
ATOM 811 C C . PRO A 1 103 ? -1.924 -7.497 -20.067 1.00 67.06 103 PRO A C 1
ATOM 813 O O . PRO A 1 103 ? -2.386 -6.914 -19.091 1.00 67.06 103 PRO A O 1
ATOM 816 N N . ASP A 1 104 ? -1.070 -8.519 -19.965 1.00 73.62 104 ASP A N 1
ATOM 817 C CA . ASP A 1 104 ? -0.579 -9.076 -18.696 1.00 73.62 104 ASP A CA 1
ATOM 818 C C . ASP A 1 104 ? 0.821 -8.565 -18.319 1.00 73.62 104 ASP A C 1
ATOM 820 O O . ASP A 1 104 ? 1.460 -9.088 -17.398 1.00 73.62 104 ASP A O 1
ATOM 824 N N . ALA A 1 105 ? 1.328 -7.565 -19.045 1.00 79.88 105 ALA A N 1
ATOM 825 C CA . ALA A 1 105 ? 2.624 -6.982 -18.761 1.00 79.88 105 ALA A CA 1
ATOM 826 C C . ALA A 1 105 ? 2.620 -6.232 -17.423 1.00 79.88 105 ALA A C 1
ATOM 828 O O . ALA A 1 105 ? 1.615 -5.728 -16.920 1.00 79.88 105 ALA A O 1
ATOM 829 N N . VAL A 1 106 ? 3.801 -6.187 -16.820 1.00 80.12 106 VAL A N 1
ATOM 830 C CA . VAL A 1 106 ? 4.056 -5.361 -15.651 1.00 80.12 106 VAL A CA 1
ATOM 831 C C . VAL A 1 106 ? 4.141 -3.908 -16.103 1.00 80.12 106 VAL A C 1
ATOM 833 O O . VAL A 1 106 ? 5.042 -3.542 -16.858 1.00 80.12 106 VAL A O 1
ATOM 836 N N . ASP A 1 107 ? 3.233 -3.082 -15.591 1.00 88.25 107 ASP A N 1
ATOM 837 C CA . ASP A 1 107 ? 3.111 -1.688 -16.017 1.00 88.25 107 ASP A CA 1
ATOM 838 C C . ASP A 1 107 ? 3.742 -0.712 -15.024 1.00 88.25 107 ASP A C 1
ATOM 840 O O . ASP A 1 107 ? 4.053 0.417 -15.393 1.00 88.25 107 ASP A O 1
ATOM 844 N N . TRP A 1 108 ? 3.927 -1.116 -13.764 1.00 92.25 108 TRP A N 1
ATOM 845 C CA . TRP A 1 108 ? 4.339 -0.220 -12.685 1.00 92.25 108 TRP A CA 1
ATOM 846 C C . TRP A 1 108 ? 5.568 -0.730 -11.949 1.00 92.25 108 TRP A C 1
ATOM 848 O O . TRP A 1 108 ? 5.660 -1.904 -11.609 1.00 92.25 108 TRP A O 1
ATOM 858 N N . GLU A 1 109 ? 6.466 0.190 -11.621 1.00 93.75 109 GLU A N 1
ATOM 859 C CA . GLU A 1 109 ? 7.678 -0.053 -10.844 1.00 93.75 109 GLU A CA 1
ATOM 860 C C . GLU A 1 109 ? 7.762 0.944 -9.684 1.00 93.75 109 GLU A C 1
ATOM 862 O O . GLU A 1 109 ? 7.456 2.127 -9.855 1.00 93.75 109 GLU A O 1
ATOM 867 N N . TRP A 1 110 ? 8.189 0.507 -8.499 1.00 94.19 110 TRP A N 1
ATOM 868 C CA . TRP A 1 110 ? 8.490 1.430 -7.406 1.00 94.19 110 TRP A CA 1
ATOM 869 C C . TRP A 1 110 ? 9.821 2.156 -7.642 1.00 94.19 110 TRP A C 1
ATOM 871 O O . TRP A 1 110 ? 10.867 1.542 -7.829 1.00 94.19 110 TRP A O 1
ATOM 881 N N . HIS A 1 111 ? 9.803 3.486 -7.569 1.00 86.31 111 HIS A N 1
ATOM 882 C CA . HIS A 1 111 ? 10.966 4.341 -7.832 1.00 86.31 111 HIS A CA 1
ATOM 883 C C . HIS A 1 111 ? 11.827 4.603 -6.573 1.00 86.31 111 HIS A C 1
ATOM 885 O O . HIS A 1 111 ? 12.347 5.706 -6.396 1.00 86.31 111 HIS A O 1
ATOM 891 N N . SER A 1 112 ? 11.876 3.652 -5.632 1.00 90.38 112 SER A N 1
ATOM 892 C CA . SER A 1 112 ? 12.540 3.731 -4.307 1.00 90.38 112 SER A CA 1
ATOM 893 C C . SER A 1 112 ? 12.392 5.071 -3.574 1.00 90.38 112 SER A C 1
ATOM 895 O O . SER A 1 112 ? 13.280 5.530 -2.857 1.00 90.38 112 SER A O 1
ATOM 897 N N . SER A 1 113 ? 11.269 5.747 -3.793 1.00 92.44 113 SER A N 1
ATOM 898 C CA . SER A 1 113 ? 10.980 7.064 -3.247 1.00 92.44 113 SER A CA 1
ATOM 899 C C . SER A 1 113 ? 9.536 7.121 -2.784 1.00 92.44 113 SER A C 1
ATOM 901 O O . SER A 1 113 ? 8.684 6.324 -3.193 1.00 92.44 113 SER A O 1
ATOM 903 N N . PHE A 1 114 ? 9.280 8.075 -1.900 1.00 92.50 114 PHE A N 1
ATOM 904 C CA . PHE A 1 114 ? 7.994 8.246 -1.251 1.00 92.50 114 PHE A CA 1
ATOM 905 C C . PHE A 1 114 ? 7.415 9.623 -1.534 1.00 92.50 114 PHE A C 1
ATOM 907 O O . PHE A 1 114 ? 8.121 10.584 -1.875 1.00 92.50 114 PHE A O 1
ATOM 914 N N . GLU A 1 115 ? 6.106 9.729 -1.367 1.00 89.88 115 GLU A N 1
ATOM 915 C CA . GLU A 1 115 ? 5.439 11.018 -1.340 1.00 89.88 115 GLU A CA 1
ATOM 916 C C . GLU A 1 115 ? 5.691 11.723 -0.004 1.00 89.88 115 GLU A C 1
ATOM 918 O O . GLU A 1 115 ? 5.387 11.210 1.074 1.00 89.88 115 GLU A O 1
ATOM 923 N N . ALA A 1 116 ? 6.259 12.931 -0.075 1.00 85.81 116 ALA A N 1
ATOM 924 C CA . ALA A 1 116 ? 6.784 13.645 1.092 1.00 85.81 116 ALA A CA 1
ATOM 925 C C . ALA A 1 116 ? 5.701 14.042 2.111 1.00 85.81 116 ALA A C 1
ATOM 927 O O . ALA A 1 116 ? 6.004 14.277 3.276 1.00 85.81 116 ALA A O 1
ATOM 928 N N . ARG A 1 117 ? 4.442 14.147 1.673 1.00 86.12 117 ARG A N 1
ATOM 929 C CA . ARG A 1 117 ? 3.304 14.589 2.498 1.00 86.12 117 ARG A CA 1
ATOM 930 C C . ARG A 1 117 ? 2.196 13.547 2.625 1.00 86.12 117 ARG A C 1
ATOM 932 O O . ARG A 1 117 ? 1.152 13.855 3.182 1.00 86.12 117 ARG A O 1
ATOM 939 N N . ALA A 1 118 ? 2.412 12.334 2.123 1.00 86.44 118 ALA A N 1
ATOM 940 C CA . ALA A 1 118 ? 1.405 11.278 2.137 1.00 86.44 118 ALA A CA 1
ATOM 941 C C . ALA A 1 118 ? 1.790 10.186 3.142 1.00 86.44 118 ALA A C 1
ATOM 943 O O . ALA A 1 118 ? 2.003 9.026 2.787 1.00 86.44 118 ALA A O 1
ATOM 944 N N . VAL A 1 119 ? 1.932 10.607 4.399 1.00 91.25 119 VAL A N 1
ATOM 945 C CA . VAL A 1 119 ? 2.113 9.715 5.546 1.00 91.25 119 VAL A CA 1
ATOM 946 C C . VAL A 1 119 ? 0.775 9.606 6.260 1.00 91.25 119 VAL A C 1
ATOM 948 O O . VAL A 1 119 ? 0.193 10.616 6.655 1.00 91.25 119 VAL A O 1
ATOM 951 N N . PHE A 1 120 ? 0.307 8.381 6.446 1.00 89.69 120 PHE A N 1
ATOM 952 C CA . PHE A 1 120 ? -0.894 8.079 7.206 1.00 89.69 120 PHE A CA 1
ATOM 953 C C . PHE A 1 120 ? -0.501 7.652 8.610 1.00 89.69 120 PHE A C 1
ATOM 955 O O . PHE A 1 120 ? 0.420 6.856 8.805 1.00 89.69 120 PHE A O 1
ATOM 962 N N . ARG A 1 121 ? -1.220 8.189 9.588 1.00 93.44 121 ARG A N 1
ATOM 963 C CA . ARG A 1 121 ? -1.145 7.768 10.982 1.00 93.44 121 ARG A CA 1
ATOM 964 C C . ARG A 1 121 ? -2.501 7.200 11.355 1.00 93.44 121 ARG A C 1
ATOM 966 O O . ARG A 1 121 ? -3.512 7.739 10.914 1.00 93.44 121 ARG A O 1
ATOM 973 N N . ASP A 1 122 ? -2.495 6.148 12.163 1.00 94.31 122 ASP A N 1
ATOM 974 C CA . ASP A 1 122 ? -3.713 5.565 12.731 1.00 94.31 122 ASP A CA 1
ATOM 975 C C . ASP A 1 122 ? -4.717 5.051 11.674 1.00 94.31 122 ASP A C 1
ATOM 977 O O . ASP A 1 122 ? -5.934 5.178 11.806 1.00 94.31 122 ASP A O 1
ATOM 981 N N . LEU A 1 123 ? -4.215 4.459 10.585 1.00 94.12 123 LEU A N 1
ATOM 982 C CA . LEU A 1 123 ? -5.068 3.882 9.549 1.00 94.12 123 LEU A CA 1
ATOM 983 C C . LEU A 1 123 ? -5.673 2.566 10.050 1.00 94.12 123 LEU A C 1
ATOM 985 O O . LEU A 1 123 ? -4.946 1.646 10.418 1.00 94.12 123 LEU A O 1
ATOM 989 N N . HIS A 1 124 ? -7.003 2.460 10.060 1.00 94.94 124 HIS A N 1
ATOM 990 C CA . HIS A 1 124 ? -7.669 1.215 10.447 1.00 94.94 124 HIS A CA 1
ATOM 991 C C . HIS A 1 124 ? -7.308 0.087 9.486 1.00 94.94 124 HIS A C 1
ATOM 993 O O . HIS A 1 124 ? -7.361 0.257 8.267 1.00 94.94 124 HIS A O 1
ATOM 999 N N . GLY A 1 125 ? -7.046 -1.091 10.042 1.00 94.31 125 GLY A N 1
ATOM 1000 C CA . GLY A 1 125 ? -6.620 -2.235 9.254 1.00 94.31 125 GLY A CA 1
ATOM 1001 C C . GLY A 1 125 ? -7.629 -2.738 8.214 1.00 94.31 125 GLY A C 1
ATOM 1002 O O . GLY A 1 125 ? -7.224 -3.203 7.157 1.00 94.31 125 GLY A O 1
ATOM 1003 N N . ARG A 1 126 ? -8.937 -2.496 8.392 1.00 92.81 126 ARG A N 1
ATOM 1004 C CA . ARG A 1 126 ? -9.951 -2.761 7.345 1.00 92.81 126 ARG A CA 1
ATOM 1005 C C . ARG A 1 126 ? -9.750 -1.976 6.038 1.00 92.81 126 ARG A C 1
ATOM 1007 O O . ARG A 1 126 ? -10.333 -2.334 5.019 1.00 92.81 126 ARG A O 1
ATOM 1014 N N . PHE A 1 127 ? -8.986 -0.881 6.070 1.00 93.50 127 PHE A N 1
ATOM 1015 C CA . PHE A 1 127 ? -8.640 -0.091 4.884 1.00 93.50 127 PHE A CA 1
ATOM 1016 C C . PHE A 1 127 ? -7.297 -0.495 4.284 1.00 93.50 127 PHE A C 1
ATOM 1018 O O . PHE A 1 127 ? -6.860 0.147 3.333 1.00 93.50 127 PHE A O 1
ATOM 1025 N N . ILE A 1 128 ? -6.651 -1.521 4.838 1.00 95.94 128 ILE A N 1
ATOM 1026 C CA . ILE A 1 128 ? -5.419 -2.110 4.340 1.00 95.94 128 ILE A CA 1
ATOM 1027 C C . ILE A 1 128 ? -5.745 -3.430 3.656 1.00 95.94 128 ILE A C 1
ATOM 1029 O O . ILE A 1 128 ? -6.495 -4.256 4.171 1.00 95.94 128 ILE A O 1
ATOM 1033 N N . GLN A 1 129 ? -5.147 -3.641 2.493 1.00 96.75 129 GLN A N 1
ATOM 1034 C CA . GLN A 1 129 ? -5.093 -4.939 1.848 1.00 96.75 129 GLN A CA 1
ATOM 1035 C C . GLN A 1 129 ? -3.623 -5.297 1.642 1.00 96.75 129 GLN A C 1
ATOM 1037 O O . GLN A 1 129 ? -2.892 -4.598 0.932 1.00 96.75 129 GLN A O 1
ATOM 1042 N N . GLN A 1 130 ? -3.200 -6.382 2.290 1.00 96.25 130 GLN A N 1
ATOM 1043 C CA . GLN A 1 130 ? -1.887 -6.975 2.071 1.00 96.25 130 GLN A CA 1
ATOM 1044 C C . GLN A 1 130 ? -1.770 -7.399 0.609 1.00 96.25 130 GLN A C 1
ATOM 1046 O O . GLN A 1 130 ? -2.722 -7.924 0.021 1.00 96.25 130 GLN A O 1
ATOM 1051 N N . ILE A 1 131 ? -0.600 -7.138 0.041 1.00 96.00 131 ILE A N 1
ATOM 1052 C CA . ILE A 1 131 ? -0.226 -7.542 -1.306 1.00 96.00 131 ILE A CA 1
ATOM 1053 C C . ILE A 1 131 ? 1.150 -8.191 -1.252 1.00 96.00 131 ILE A C 1
ATOM 1055 O O . ILE A 1 131 ? 1.963 -7.861 -0.393 1.00 96.00 131 ILE A O 1
ATOM 1059 N N . ASN A 1 132 ? 1.419 -9.089 -2.190 1.00 94.56 132 ASN A N 1
ATOM 1060 C CA . ASN A 1 132 ? 2.733 -9.694 -2.356 1.00 94.56 132 ASN A CA 1
ATOM 1061 C C . ASN A 1 132 ? 3.241 -9.370 -3.765 1.00 94.56 132 ASN A C 1
ATOM 1063 O O . ASN A 1 132 ? 3.066 -10.180 -4.673 1.00 94.56 132 ASN A O 1
ATOM 1067 N N . PRO A 1 133 ? 3.747 -8.144 -3.990 1.00 95.38 133 PRO A N 1
ATOM 1068 C CA . PRO A 1 133 ? 4.190 -7.741 -5.312 1.00 95.38 133 PRO A CA 1
ATOM 1069 C C . PRO A 1 133 ? 5.432 -8.518 -5.734 1.00 95.38 133 PRO A C 1
ATOM 1071 O O . PRO A 1 133 ? 6.327 -8.796 -4.928 1.00 95.38 133 PRO A O 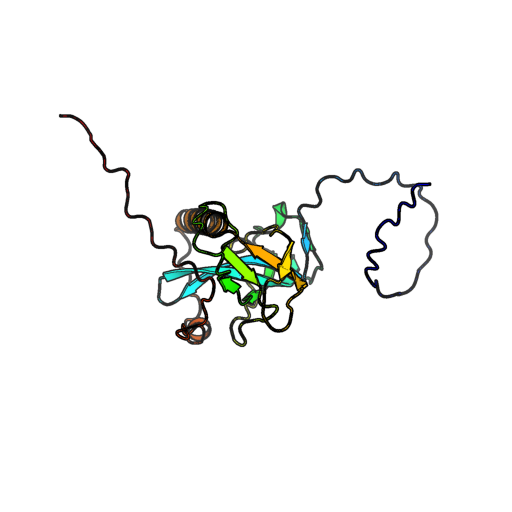1
ATOM 1074 N N . ASP A 1 134 ? 5.513 -8.790 -7.032 1.00 95.19 134 ASP A N 1
ATOM 1075 C CA . ASP A 1 134 ? 6.705 -9.366 -7.631 1.00 95.19 134 ASP A CA 1
ATOM 1076 C C . ASP A 1 134 ? 7.905 -8.427 -7.448 1.00 95.19 134 ASP A C 1
ATOM 1078 O O . ASP A 1 134 ? 7.785 -7.195 -7.419 1.00 95.19 134 ASP A O 1
ATOM 1082 N N . ARG A 1 135 ? 9.095 -9.023 -7.344 1.00 94.81 135 ARG A N 1
ATOM 1083 C CA . ARG A 1 135 ? 10.361 -8.287 -7.309 1.00 94.81 135 ARG A CA 1
ATOM 1084 C C . ARG A 1 135 ? 11.107 -8.479 -8.617 1.00 94.81 135 ARG A C 1
ATOM 1086 O O . ARG A 1 135 ? 11.288 -9.608 -9.068 1.00 94.81 135 ARG A O 1
ATOM 1093 N N . GLN A 1 136 ? 11.570 -7.385 -9.203 1.00 94.88 136 GLN A N 1
ATOM 1094 C CA . GLN A 1 136 ? 12.357 -7.391 -10.435 1.00 94.88 136 GLN A CA 1
ATOM 1095 C C . GLN A 1 136 ? 13.522 -6.411 -10.331 1.00 94.88 136 GLN A C 1
ATOM 1097 O O . GLN A 1 136 ? 13.599 -5.618 -9.397 1.00 94.88 136 GLN A O 1
ATOM 1102 N N . ARG A 1 137 ? 14.444 -6.471 -11.293 1.00 94.75 137 ARG A N 1
ATOM 1103 C CA . ARG A 1 137 ? 15.513 -5.478 -11.405 1.00 94.75 137 ARG A CA 1
ATOM 1104 C C . ARG A 1 137 ? 14.936 -4.190 -11.971 1.00 94.75 137 ARG A C 1
ATOM 1106 O O . ARG A 1 137 ? 14.274 -4.221 -13.005 1.00 94.75 137 ARG A O 1
ATOM 1113 N N . ALA A 1 138 ? 15.220 -3.082 -11.306 1.00 92.19 138 ALA A N 1
ATOM 1114 C CA . ALA A 1 138 ? 14.744 -1.777 -11.701 1.00 92.19 138 ALA A CA 1
ATOM 1115 C C . ALA A 1 138 ? 15.188 -1.448 -13.125 1.00 92.19 138 ALA A C 1
ATOM 1117 O O . ALA A 1 138 ? 16.373 -1.556 -13.463 1.00 92.19 138 ALA A O 1
ATOM 1118 N N . SER A 1 139 ? 14.236 -1.050 -13.964 1.00 88.94 139 SER A N 1
ATOM 1119 C CA . SER A 1 139 ? 14.471 -0.898 -15.402 1.00 88.94 139 SER A CA 1
ATOM 1120 C C . SER A 1 139 ? 15.250 0.378 -15.747 1.00 88.94 139 SER A C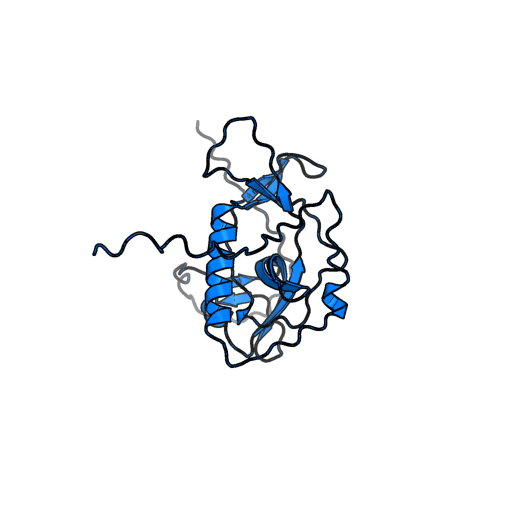 1
ATOM 1122 O O . SER A 1 139 ? 15.713 0.553 -16.875 1.00 88.94 139 SER A O 1
ATOM 1124 N N . CYS A 1 140 ? 15.360 1.314 -14.802 1.00 83.50 140 CYS A N 1
ATOM 1125 C CA . CYS A 1 140 ? 15.710 2.704 -15.080 1.00 83.50 140 CYS A CA 1
ATOM 1126 C C . CYS A 1 140 ? 15.934 3.536 -13.802 1.00 83.50 140 CYS A C 1
ATOM 1128 O O . CYS A 1 140 ? 15.666 3.098 -12.687 1.00 83.50 140 CYS A O 1
ATOM 1130 N N . GLY A 1 141 ? 16.354 4.794 -13.978 1.00 83.06 141 GLY A N 1
ATOM 1131 C CA . GLY A 1 141 ? 16.487 5.757 -12.880 1.00 83.06 141 GLY A CA 1
ATOM 1132 C C . GLY A 1 141 ? 17.785 5.594 -12.088 1.00 83.06 141 GLY A C 1
ATOM 1133 O O . GLY A 1 141 ? 18.724 4.944 -12.543 1.00 83.06 141 GLY A O 1
ATOM 1134 N N . CYS A 1 142 ? 17.851 6.216 -10.908 1.00 82.69 142 CYS A N 1
ATOM 1135 C CA . CYS A 1 142 ? 19.046 6.177 -10.055 1.00 82.69 142 CYS A CA 1
ATOM 1136 C C . CYS A 1 142 ? 19.323 4.796 -9.443 1.00 82.69 142 CYS A C 1
ATOM 1138 O O . CYS A 1 142 ? 20.452 4.548 -9.037 1.00 82.69 142 CYS A O 1
ATOM 1140 N N . ASN A 1 143 ? 18.325 3.907 -9.429 1.00 86.62 143 ASN A N 1
ATOM 1141 C CA . ASN A 1 143 ? 18.422 2.570 -8.838 1.00 86.62 143 ASN A CA 1
ATOM 1142 C C . ASN A 1 143 ? 18.413 1.477 -9.913 1.00 86.62 143 ASN A C 1
ATOM 1144 O O . ASN A 1 143 ? 18.104 0.329 -9.614 1.00 86.62 143 ASN A O 1
ATOM 1148 N N . ALA A 1 144 ? 18.692 1.827 -11.175 1.00 90.31 144 ALA A N 1
ATOM 1149 C CA . ALA A 1 144 ? 18.683 0.879 -12.282 1.00 90.31 144 ALA A CA 1
ATOM 1150 C C . ALA A 1 144 ? 19.553 -0.347 -11.957 1.00 90.31 144 ALA A C 1
ATOM 1152 O O . ALA A 1 144 ? 20.719 -0.221 -11.584 1.00 90.31 144 ALA A O 1
ATOM 1153 N N . GLY A 1 145 ? 18.975 -1.538 -12.110 1.00 91.06 145 GLY A N 1
ATOM 1154 C CA . GLY A 1 145 ? 19.634 -2.795 -11.774 1.00 91.06 145 GLY A CA 1
ATOM 1155 C C . GLY A 1 145 ? 19.589 -3.191 -10.296 1.00 91.06 145 GLY A C 1
ATOM 1156 O O . GLY A 1 145 ? 20.146 -4.234 -9.971 1.00 91.06 145 GLY A O 1
ATOM 1157 N N . GLU A 1 146 ? 18.931 -2.451 -9.403 1.00 94.19 146 GLU A N 1
ATOM 1158 C CA . GLU A 1 146 ? 18.629 -2.898 -8.033 1.00 94.19 146 GLU A CA 1
ATOM 1159 C C . GLU A 1 146 ? 17.302 -3.668 -7.974 1.00 94.19 146 GLU A C 1
ATOM 1161 O O . GLU A 1 146 ? 16.480 -3.551 -8.878 1.00 94.19 146 GLU A O 1
ATOM 1166 N N . ASP A 1 147 ? 17.083 -4.486 -6.941 1.00 95.19 147 ASP A N 1
ATOM 1167 C CA . ASP A 1 147 ? 15.792 -5.165 -6.769 1.00 95.19 147 ASP A CA 1
ATOM 1168 C C . ASP A 1 147 ? 14.723 -4.144 -6.336 1.00 95.19 147 ASP A C 1
ATOM 1170 O O . ASP A 1 147 ? 14.907 -3.412 -5.364 1.00 95.19 147 ASP A O 1
ATOM 1174 N N . THR A 1 148 ? 13.589 -4.119 -7.030 1.00 95.69 148 THR A N 1
ATOM 1175 C CA . THR A 1 148 ? 12.447 -3.243 -6.747 1.00 95.69 148 THR A CA 1
ATOM 1176 C C . THR A 1 148 ? 11.129 -4.003 -6.862 1.00 95.69 148 THR A C 1
ATOM 1178 O O . THR A 1 148 ? 11.079 -5.117 -7.387 1.00 95.69 148 THR A O 1
ATOM 1181 N N . TYR A 1 149 ? 10.057 -3.398 -6.360 1.00 96.19 149 TYR A N 1
ATOM 1182 C CA . TYR A 1 149 ? 8.704 -3.922 -6.480 1.00 96.19 149 TYR A CA 1
ATOM 1183 C C . TYR A 1 149 ? 8.078 -3.516 -7.797 1.00 96.19 149 TYR A C 1
ATOM 1185 O O . TYR A 1 149 ? 8.196 -2.363 -8.227 1.00 96.19 149 TYR A O 1
ATOM 1193 N N . VAL A 1 150 ? 7.347 -4.452 -8.383 1.00 95.19 150 VAL A N 1
ATOM 1194 C CA . VAL A 1 150 ? 6.586 -4.206 -9.591 1.00 95.19 150 VAL A CA 1
ATOM 1195 C C . VAL A 1 150 ? 5.129 -4.617 -9.438 1.00 95.19 150 VAL A C 1
ATOM 1197 O O . VAL A 1 150 ? 4.791 -5.473 -8.623 1.00 95.19 150 VAL A O 1
ATOM 1200 N N . PHE A 1 151 ? 4.256 -3.977 -10.211 1.00 94.38 151 PHE A N 1
ATOM 1201 C CA . PHE A 1 151 ? 2.813 -4.157 -10.102 1.00 94.38 151 PHE A CA 1
ATOM 1202 C C . PHE A 1 151 ? 2.168 -4.179 -11.486 1.00 94.38 151 PHE A C 1
ATOM 1204 O O . PHE A 1 151 ? 2.570 -3.444 -12.394 1.00 94.38 151 PHE A O 1
ATOM 1211 N N . LYS A 1 152 ? 1.121 -4.991 -11.632 1.00 92.44 152 LYS A N 1
ATOM 1212 C CA . LYS A 1 152 ? 0.280 -5.009 -12.832 1.00 92.44 152 LYS A CA 1
ATOM 1213 C C . LYS A 1 152 ? -0.914 -4.091 -12.635 1.00 92.44 152 LYS A C 1
ATOM 1215 O O . LYS A 1 152 ? -1.524 -4.091 -11.563 1.00 92.44 152 LYS A O 1
ATOM 1220 N N . SER A 1 153 ? -1.296 -3.343 -13.671 1.00 88.50 153 SER A N 1
ATOM 1221 C CA . SER A 1 153 ? -2.481 -2.484 -13.576 1.00 88.50 153 SER A CA 1
ATOM 1222 C C . SER A 1 153 ? -3.721 -3.307 -13.231 1.00 88.50 153 SER A C 1
ATOM 1224 O O . SER A 1 153 ? -4.443 -2.956 -12.305 1.00 88.50 153 SER A O 1
ATOM 1226 N N . LEU A 1 154 ? -3.935 -4.442 -13.902 1.00 89.62 154 LEU A N 1
ATOM 1227 C CA . LEU A 1 154 ? -5.121 -5.275 -13.690 1.00 89.62 154 LEU A CA 1
ATOM 1228 C C . LEU A 1 154 ? -5.274 -5.745 -12.232 1.00 89.62 154 LEU A C 1
ATOM 1230 O O . LEU A 1 154 ? -6.372 -5.686 -11.681 1.00 89.62 154 LEU A O 1
ATOM 1234 N N . GLU A 1 155 ? -4.178 -6.151 -11.588 1.00 93.00 155 GLU A N 1
ATOM 1235 C CA . GLU A 1 155 ? -4.172 -6.585 -10.185 1.00 93.00 155 GLU A CA 1
ATOM 1236 C C . GLU A 1 155 ? -4.542 -5.434 -9.247 1.00 93.00 155 GLU A C 1
ATOM 1238 O O . GLU A 1 155 ? -5.420 -5.579 -8.396 1.00 93.00 155 GLU A O 1
ATOM 1243 N N . LEU A 1 156 ? -3.933 -4.259 -9.439 1.00 92.25 156 LEU A N 1
ATOM 1244 C CA . LEU A 1 156 ? -4.254 -3.079 -8.640 1.00 92.25 156 LEU A CA 1
ATOM 1245 C C . LEU A 1 156 ? -5.717 -2.648 -8.831 1.00 92.25 156 LEU A C 1
ATOM 1247 O O . LEU A 1 156 ? -6.380 -2.272 -7.868 1.00 92.25 156 LEU A O 1
ATOM 1251 N N . TRP A 1 157 ? -6.256 -2.739 -10.048 1.00 91.81 157 TRP A N 1
ATOM 1252 C CA . TRP A 1 157 ? -7.670 -2.461 -10.312 1.00 91.81 157 TRP A CA 1
ATOM 1253 C C . TRP A 1 157 ? -8.595 -3.461 -9.612 1.00 91.81 157 TRP A C 1
ATOM 1255 O O . TRP A 1 157 ? -9.579 -3.049 -8.995 1.00 91.81 157 TRP A O 1
ATOM 1265 N N . ALA A 1 158 ? -8.271 -4.755 -9.662 1.00 93.25 158 ALA A N 1
ATOM 1266 C CA . ALA A 1 158 ? -9.035 -5.796 -8.979 1.00 93.25 158 ALA A CA 1
ATOM 1267 C C . ALA A 1 158 ? -9.042 -5.583 -7.456 1.00 93.25 158 ALA A C 1
ATOM 1269 O O . ALA A 1 158 ? -10.101 -5.637 -6.826 1.00 93.25 158 ALA A O 1
ATOM 1270 N N . ILE A 1 159 ? -7.884 -5.255 -6.872 1.00 94.75 159 ILE A N 1
ATOM 1271 C CA . ILE A 1 159 ? -7.759 -4.906 -5.451 1.00 94.75 159 ILE A CA 1
ATOM 1272 C C . ILE A 1 159 ? -8.611 -3.676 -5.125 1.00 94.75 159 ILE A C 1
ATOM 1274 O O . ILE A 1 159 ? -9.376 -3.693 -4.160 1.00 94.75 159 ILE A O 1
ATOM 1278 N N . ALA A 1 160 ? -8.531 -2.624 -5.943 1.00 92.00 160 ALA A N 1
ATOM 1279 C CA . ALA A 1 160 ? -9.289 -1.399 -5.723 1.00 92.00 160 ALA A CA 1
ATOM 1280 C C . ALA A 1 160 ? -10.805 -1.644 -5.737 1.00 92.00 160 ALA A C 1
ATOM 1282 O O . ALA A 1 160 ? -11.512 -1.162 -4.850 1.00 92.00 160 ALA A O 1
ATOM 1283 N N . ALA A 1 161 ? -11.299 -2.418 -6.709 1.00 91.00 161 ALA A N 1
ATOM 1284 C CA . ALA A 1 161 ? -12.709 -2.781 -6.813 1.00 91.00 161 ALA A CA 1
ATOM 1285 C C . ALA A 1 161 ? -13.174 -3.585 -5.591 1.00 91.00 161 ALA A C 1
ATOM 1287 O O . ALA A 1 161 ? -14.189 -3.249 -4.986 1.00 91.00 161 ALA A O 1
ATOM 1288 N N . MET A 1 162 ? -12.388 -4.582 -5.176 1.00 94.50 162 MET A N 1
ATOM 1289 C CA . MET A 1 162 ? -12.680 -5.414 -4.009 1.00 94.50 162 MET A CA 1
ATOM 1290 C C . MET A 1 162 ? -12.735 -4.591 -2.713 1.00 94.50 162 MET A C 1
ATOM 1292 O O . MET A 1 162 ? -13.673 -4.722 -1.928 1.00 94.50 162 MET A O 1
ATOM 1296 N N . MET A 1 163 ? -11.757 -3.710 -2.482 1.00 92.94 163 MET A N 1
ATOM 1297 C CA . MET A 1 163 ? -11.745 -2.829 -1.307 1.00 92.94 163 MET A CA 1
ATOM 1298 C C . MET A 1 163 ? -12.915 -1.839 -1.323 1.00 92.94 163 MET A C 1
ATOM 1300 O O . MET A 1 163 ? -13.518 -1.574 -0.282 1.00 92.94 163 MET A O 1
ATOM 1304 N N . TYR A 1 164 ? -13.255 -1.302 -2.497 1.00 90.31 164 TYR A N 1
ATOM 1305 C CA . TYR A 1 164 ? -14.381 -0.388 -2.658 1.00 90.31 164 TYR A CA 1
ATOM 1306 C C . TYR A 1 164 ? -15.732 -1.072 -2.419 1.00 90.31 164 TYR A C 1
ATOM 1308 O O . TYR A 1 164 ? -16.615 -0.491 -1.785 1.00 90.31 164 TYR A O 1
ATOM 1316 N N . GLU A 1 165 ? -15.899 -2.311 -2.880 1.00 90.62 165 GLU A N 1
ATOM 1317 C CA . GLU A 1 165 ? -17.100 -3.103 -2.623 1.00 90.62 165 GLU A CA 1
ATOM 1318 C C . GLU A 1 165 ? -17.290 -3.347 -1.121 1.00 90.62 165 GLU A C 1
ATOM 1320 O O . GLU A 1 165 ? -18.367 -3.056 -0.594 1.00 90.62 165 GLU A O 1
ATOM 1325 N N . ARG A 1 166 ? -16.234 -3.773 -0.409 1.00 89.56 166 ARG A N 1
ATOM 1326 C CA . ARG A 1 166 ? -16.269 -3.937 1.058 1.00 89.56 166 ARG A CA 1
ATOM 1327 C C . ARG A 1 166 ? -16.689 -2.646 1.759 1.00 89.56 166 ARG A C 1
ATOM 1329 O O . ARG A 1 166 ? -17.542 -2.671 2.641 1.00 89.56 166 ARG A O 1
ATOM 1336 N N . LEU A 1 167 ? -16.139 -1.506 1.333 1.00 85.69 167 LEU A N 1
ATOM 1337 C CA . LEU A 1 167 ? -16.512 -0.202 1.882 1.00 85.69 167 LEU A CA 1
ATOM 1338 C C . LEU A 1 167 ? -17.986 0.137 1.614 1.00 85.69 167 LEU A C 1
ATOM 1340 O O . LEU A 1 167 ? -18.671 0.690 2.469 1.00 85.69 167 LEU A O 1
ATOM 1344 N N . SER A 1 168 ? -18.480 -0.207 0.425 1.00 86.25 168 SER A N 1
ATOM 1345 C CA . SER A 1 168 ? -19.850 0.076 -0.011 1.00 86.25 168 SER A CA 1
ATOM 1346 C C . SER A 1 168 ? -20.904 -0.780 0.689 1.00 86.25 168 SER A C 1
ATOM 1348 O O . SER A 1 168 ? -22.084 -0.426 0.643 1.00 86.25 168 SER A O 1
ATOM 1350 N N . GLN A 1 169 ? -20.507 -1.898 1.298 1.00 86.00 169 GLN A N 1
ATOM 1351 C CA . GLN A 1 169 ? -21.358 -2.737 2.145 1.00 86.00 169 GLN A CA 1
ATOM 1352 C C . GLN A 1 169 ? -21.451 -2.178 3.575 1.00 86.00 169 GLN A C 1
ATOM 1354 O O . GLN A 1 169 ? -22.487 -2.315 4.223 1.00 86.00 169 GLN A O 1
ATOM 1359 N N . ASP A 1 170 ? -20.430 -1.445 4.028 1.00 79.81 170 ASP A N 1
ATOM 1360 C CA . ASP A 1 170 ? -20.329 -0.827 5.358 1.00 79.81 170 ASP A CA 1
ATOM 1361 C C . ASP A 1 170 ? -21.101 0.514 5.449 1.00 79.81 170 ASP A C 1
ATOM 1363 O O . ASP A 1 170 ? -20.634 1.516 5.997 1.00 79.81 170 ASP A O 1
ATOM 1367 N N . ARG A 1 171 ? -22.317 0.560 4.876 1.00 57.66 171 ARG A N 1
ATOM 1368 C CA . ARG A 1 171 ? -23.152 1.775 4.699 1.00 57.66 171 ARG A CA 1
ATOM 1369 C C . ARG A 1 171 ? -23.611 2.449 5.999 1.00 57.66 171 ARG A C 1
ATOM 1371 O O . ARG A 1 171 ? -24.344 3.433 5.940 1.00 57.66 171 ARG A O 1
ATOM 1378 N N . ALA A 1 172 ? -23.204 1.947 7.160 1.00 55.16 172 ALA A N 1
ATOM 1379 C CA . ALA A 1 172 ? -23.560 2.507 8.458 1.00 55.16 172 ALA A CA 1
ATOM 1380 C C . ALA A 1 172 ? -22.573 3.576 8.966 1.00 55.16 172 ALA A C 1
ATOM 1382 O O . ALA A 1 172 ? -22.870 4.229 9.965 1.00 55.16 172 ALA A O 1
ATOM 1383 N N . ILE A 1 173 ? -21.421 3.792 8.314 1.00 54.50 173 ILE A N 1
ATOM 1384 C CA . ILE A 1 173 ? -20.386 4.694 8.842 1.00 54.50 173 ILE A CA 1
ATOM 1385 C C . ILE A 1 173 ? -20.070 5.806 7.837 1.00 54.50 173 ILE A C 1
ATOM 1387 O O . ILE A 1 173 ? -19.365 5.628 6.848 1.00 54.50 173 ILE A O 1
ATOM 1391 N N . HIS A 1 174 ? -20.604 6.995 8.115 1.00 47.59 174 HIS A N 1
ATOM 1392 C CA . HIS A 1 174 ? -20.290 8.224 7.393 1.00 47.59 174 HIS A CA 1
ATOM 1393 C C . HIS A 1 174 ? -18.879 8.682 7.802 1.00 47.59 174 HIS A C 1
ATOM 1395 O O . HIS A 1 174 ? -18.684 9.228 8.886 1.00 47.59 174 HIS A O 1
ATOM 1401 N N . PHE A 1 175 ? -17.869 8.429 6.969 1.00 52.97 175 PHE A N 1
ATOM 1402 C CA . PHE A 1 175 ? -16.491 8.810 7.287 1.00 52.97 175 PHE A CA 1
ATOM 1403 C C . PHE A 1 175 ? -16.239 10.296 7.027 1.00 52.97 175 PHE A C 1
ATOM 1405 O O . PHE A 1 175 ? -16.460 10.796 5.924 1.00 52.97 175 PHE A O 1
ATOM 1412 N N . HIS A 1 176 ? -15.712 10.986 8.037 1.00 41.53 176 HIS A N 1
ATOM 1413 C CA . HIS A 1 176 ? -15.097 12.300 7.897 1.00 41.53 176 HIS A CA 1
ATOM 1414 C C . H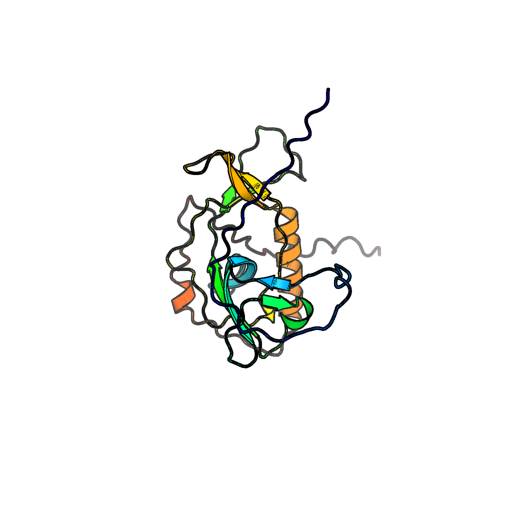IS A 1 176 ? -13.576 12.119 7.953 1.00 41.53 176 HIS A C 1
ATOM 1416 O O . HIS A 1 176 ? -12.981 12.120 9.026 1.00 41.53 176 HIS A O 1
ATOM 1422 N N . ILE A 1 177 ? -12.948 11.889 6.798 1.00 49.56 177 ILE A N 1
ATOM 1423 C CA . ILE A 1 177 ? -11.493 12.036 6.680 1.00 49.56 177 ILE A CA 1
ATOM 1424 C C . ILE A 1 177 ? -11.224 13.535 6.624 1.00 49.56 177 ILE A C 1
ATOM 1426 O O . ILE A 1 177 ? -11.840 14.224 5.809 1.00 49.56 177 ILE A O 1
ATOM 1430 N N . ASP A 1 178 ? -10.344 14.032 7.497 1.00 46.72 178 ASP A N 1
ATOM 1431 C CA . ASP A 1 178 ? -10.004 15.451 7.534 1.00 46.72 178 ASP A CA 1
ATOM 1432 C C . ASP A 1 178 ? -9.517 15.894 6.138 1.00 46.72 178 ASP A C 1
ATOM 1434 O O . ASP A 1 178 ? -8.463 15.439 5.671 1.00 46.72 178 ASP A O 1
ATOM 1438 N N . PRO A 1 179 ? -10.254 16.784 5.446 1.00 47.25 179 PRO A N 1
ATOM 1439 C CA . PRO A 1 179 ? -9.864 17.256 4.125 1.00 47.25 179 PRO A CA 1
ATOM 1440 C C . PRO A 1 179 ? -8.510 17.985 4.136 1.00 47.25 179 PRO A C 1
ATOM 1442 O O . PRO A 1 179 ? -7.917 18.175 3.075 1.00 47.25 179 PRO A O 1
ATOM 1445 N N . SER A 1 180 ? -7.982 18.390 5.297 1.00 42.94 180 SER A N 1
ATOM 1446 C CA . SER A 1 180 ? -6.657 19.006 5.429 1.00 42.94 180 SER A CA 1
ATOM 1447 C C . SER A 1 180 ? -5.500 18.052 5.090 1.00 42.94 180 SER A C 1
ATOM 1449 O O . SER A 1 180 ? -4.542 18.487 4.447 1.00 42.94 180 SER A O 1
ATOM 1451 N N . LEU A 1 181 ? -5.620 16.753 5.400 1.00 44.38 181 LEU A N 1
ATOM 1452 C CA . LEU A 1 181 ? -4.639 15.718 5.024 1.00 44.38 181 LEU A CA 1
ATOM 1453 C C . LEU A 1 181 ? -4.625 15.466 3.510 1.00 44.38 181 LEU A C 1
ATOM 1455 O O . LEU A 1 181 ? -3.616 15.077 2.927 1.00 44.38 181 LEU A O 1
ATOM 1459 N N . VAL A 1 182 ? -5.749 15.752 2.860 1.00 41.78 182 VAL A N 1
ATOM 1460 C CA . VAL A 1 182 ? -5.988 15.502 1.442 1.00 41.78 182 VAL A CA 1
ATOM 1461 C C . VAL A 1 182 ? -5.545 16.667 0.553 1.00 41.78 182 VAL A C 1
ATOM 1463 O O . VAL A 1 182 ? -5.117 16.451 -0.582 1.00 41.78 182 VAL A O 1
ATOM 1466 N N . LYS A 1 183 ? -5.590 17.906 1.062 1.00 37.28 183 LYS A N 1
ATOM 1467 C CA . LYS A 1 183 ? -5.216 19.122 0.312 1.00 37.28 183 LYS A CA 1
ATOM 1468 C C . LYS A 1 183 ? -3.780 19.098 -0.234 1.00 37.28 183 LYS A C 1
ATOM 1470 O O . LYS A 1 183 ? -3.478 19.868 -1.142 1.00 37.28 183 LYS A O 1
ATOM 1475 N N . HIS A 1 184 ? -2.914 18.221 0.282 1.00 36.78 184 HIS A N 1
ATOM 1476 C CA . HIS A 1 184 ? -1.531 18.076 -0.177 1.00 36.78 184 HIS A CA 1
ATOM 1477 C C . HIS A 1 184 ? -1.237 16.877 -1.075 1.00 36.78 184 HIS A C 1
ATOM 1479 O O . HIS A 1 184 ? -0.139 16.822 -1.627 1.00 36.78 184 HIS A O 1
ATOM 1485 N N . VAL A 1 185 ? -2.211 16.001 -1.332 1.00 37.62 185 VAL A N 1
ATOM 1486 C CA . VAL A 1 185 ? -2.136 15.061 -2.461 1.00 37.62 185 VAL A CA 1
ATOM 1487 C C . VAL A 1 185 ? -2.628 15.799 -3.708 1.00 37.62 185 VAL A C 1
ATOM 1489 O O . VAL A 1 185 ? -3.630 15.471 -4.339 1.00 37.62 185 VAL A O 1
ATOM 1492 N N . SER A 1 186 ? -1.954 16.903 -4.019 1.00 33.12 186 SER A N 1
ATOM 1493 C CA . SER A 1 186 ? -2.131 17.603 -5.279 1.00 33.12 186 SER A CA 1
ATOM 1494 C C . SER A 1 186 ? -1.498 16.741 -6.360 1.00 33.12 186 SER A C 1
ATOM 1496 O O . SER A 1 186 ? -0.295 16.495 -6.314 1.00 33.12 186 SER A O 1
ATOM 1498 N N . PHE A 1 187 ? -2.309 16.290 -7.316 1.00 39.34 187 PHE A N 1
ATOM 1499 C CA . PHE A 1 187 ? -1.843 15.693 -8.562 1.00 39.34 187 PHE A CA 1
ATOM 1500 C C . PHE A 1 187 ? -0.859 16.658 -9.234 1.00 39.34 187 PHE A C 1
ATOM 1502 O O . PHE A 1 187 ? -1.257 17.617 -9.900 1.00 39.34 187 PHE A O 1
ATOM 1509 N N . VAL A 1 188 ? 0.439 16.434 -9.039 1.00 36.16 188 VAL A N 1
ATOM 1510 C CA . VAL A 1 188 ? 1.467 17.137 -9.797 1.00 36.16 188 VAL A CA 1
ATOM 1511 C C . VAL A 1 188 ? 1.494 16.475 -11.167 1.00 36.16 188 VAL A C 1
ATOM 1513 O O . VAL A 1 188 ? 1.906 15.325 -11.303 1.00 36.16 188 VAL A O 1
ATOM 1516 N N . LYS A 1 189 ? 0.983 17.192 -12.175 1.00 33.69 189 LYS A N 1
ATOM 1517 C CA . LYS A 1 189 ? 1.030 16.806 -13.591 1.00 33.69 189 LYS A CA 1
ATOM 1518 C C . LYS A 1 189 ? 2.420 16.245 -13.926 1.00 33.69 189 LYS A C 1
ATOM 1520 O O . LYS A 1 189 ? 3.382 17.003 -13.957 1.00 33.69 189 LYS A O 1
ATOM 1525 N N . GLY A 1 190 ? 2.511 14.937 -14.165 1.00 36.00 190 GLY A N 1
ATOM 1526 C CA . GLY A 1 190 ? 3.742 14.266 -14.602 1.00 36.00 190 GLY A CA 1
ATOM 1527 C C . GLY A 1 190 ? 4.256 13.163 -13.676 1.00 36.00 190 GLY A C 1
ATOM 1528 O O . GLY A 1 190 ? 4.945 12.272 -14.158 1.00 36.00 190 GLY A O 1
ATOM 1529 N N . THR A 1 191 ? 3.865 13.148 -12.399 1.00 39.69 191 THR A N 1
ATOM 1530 C CA . THR A 1 191 ? 4.133 12.014 -11.502 1.00 39.69 191 THR A CA 1
ATOM 1531 C C . THR A 1 191 ? 2.809 11.312 -11.271 1.00 39.69 191 THR A C 1
ATOM 1533 O O . THR A 1 191 ? 1.988 11.778 -10.478 1.00 39.69 191 THR A O 1
ATOM 1536 N N . LEU A 1 192 ? 2.552 10.226 -12.010 1.00 43.28 192 LEU A N 1
ATOM 1537 C CA . LEU A 1 192 ? 1.450 9.339 -11.658 1.00 43.28 192 LEU A CA 1
ATOM 1538 C C . LEU A 1 192 ? 1.804 8.713 -10.308 1.00 43.28 192 LEU A C 1
ATOM 1540 O O . LEU A 1 192 ? 2.445 7.675 -10.221 1.00 43.28 192 LEU A O 1
ATOM 1544 N N . LEU A 1 193 ? 1.327 9.341 -9.236 1.00 46.38 193 LEU A N 1
ATOM 1545 C CA . LEU A 1 193 ? 0.717 8.574 -8.168 1.00 46.38 193 LEU A CA 1
ATOM 1546 C C . LEU A 1 193 ? -0.078 7.463 -8.865 1.00 46.38 193 LEU A C 1
ATOM 1548 O O . LEU A 1 193 ? -0.946 7.775 -9.685 1.00 46.38 193 LEU A O 1
ATOM 1552 N N . ALA A 1 194 ? 0.202 6.193 -8.573 1.00 46.47 194 ALA A N 1
ATOM 1553 C CA . ALA A 1 194 ? -0.671 5.082 -8.958 1.00 46.47 194 ALA A CA 1
ATOM 1554 C C . ALA A 1 194 ? -1.965 5.123 -8.133 1.00 46.47 194 ALA A C 1
ATOM 1556 O O . ALA A 1 194 ? -2.409 4.158 -7.529 1.00 46.47 194 ALA A O 1
ATOM 1557 N N . VAL A 1 195 ? -2.543 6.314 -8.085 1.00 48.09 195 VAL A N 1
ATOM 1558 C CA . VAL A 1 195 ? -3.869 6.655 -7.662 1.00 48.09 195 VAL A CA 1
ATOM 1559 C C . VAL A 1 195 ? -4.727 6.245 -8.844 1.00 48.09 195 VAL A C 1
ATOM 1561 O O . VAL A 1 195 ? -5.052 7.032 -9.735 1.00 48.09 195 VAL A O 1
ATOM 1564 N N . ILE A 1 196 ? -5.018 4.947 -8.894 1.00 51.97 196 ILE A N 1
ATOM 1565 C CA . ILE A 1 196 ? -6.040 4.429 -9.788 1.00 51.97 196 ILE A CA 1
ATOM 1566 C C . ILE A 1 196 ? -7.327 5.068 -9.300 1.00 51.97 196 ILE A C 1
ATOM 1568 O O . ILE A 1 196 ? -7.829 4.774 -8.211 1.00 51.97 196 ILE A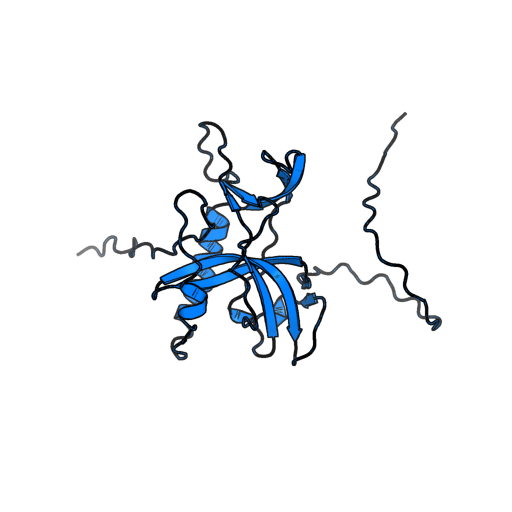 O 1
ATOM 1572 N N . HIS A 1 197 ? -7.810 6.027 -10.082 1.00 44.56 197 HIS A N 1
ATOM 1573 C CA . HIS A 1 197 ? -9.143 6.542 -9.892 1.00 44.56 197 HIS A CA 1
ATOM 1574 C C . HIS A 1 197 ? -10.070 5.355 -10.111 1.00 44.56 197 HIS A C 1
ATOM 1576 O O . HIS A 1 197 ? -10.181 4.861 -11.233 1.00 44.56 197 HIS A O 1
ATOM 1582 N N . VAL A 1 198 ? -10.724 4.896 -9.046 1.00 46.97 198 VAL A N 1
ATOM 1583 C CA . VAL A 1 198 ? -11.773 3.883 -9.140 1.00 46.97 198 VAL A CA 1
ATOM 1584 C C . VAL A 1 198 ? -12.965 4.576 -9.795 1.00 46.97 198 VAL A C 1
ATOM 1586 O O . VAL A 1 198 ? -13.891 5.037 -9.136 1.00 46.97 198 VAL A O 1
ATOM 1589 N N . MET A 1 199 ? -12.897 4.795 -11.112 1.00 40.59 199 MET A N 1
ATOM 1590 C CA . MET A 1 199 ? -14.101 5.068 -11.876 1.00 40.59 199 MET A CA 1
ATOM 1591 C C . MET A 1 199 ? -14.849 3.751 -11.910 1.00 40.59 199 MET A C 1
ATOM 1593 O O . MET A 1 199 ? -14.401 2.795 -12.538 1.00 40.59 199 MET A O 1
ATOM 1597 N N . LEU A 1 200 ? -15.968 3.716 -11.186 1.00 42.22 200 LEU A N 1
ATOM 1598 C CA . LEU A 1 200 ? -17.053 2.781 -11.431 1.00 42.22 200 LEU A CA 1
ATOM 1599 C C . LEU A 1 200 ? -17.164 2.583 -12.943 1.00 42.22 200 LEU A C 1
ATOM 1601 O O . LEU A 1 200 ? -17.464 3.539 -13.660 1.00 42.22 200 LEU A O 1
ATOM 1605 N N . ILE A 1 201 ? -16.902 1.363 -13.415 1.00 37.66 201 ILE A N 1
ATOM 1606 C CA . ILE A 1 201 ? -17.391 0.935 -14.720 1.00 37.66 201 ILE A CA 1
ATOM 1607 C C . ILE A 1 201 ? -18.899 1.196 -14.646 1.00 37.66 201 ILE A C 1
ATOM 1609 O O . ILE A 1 201 ? -19.556 0.596 -13.789 1.00 37.66 201 ILE A O 1
ATOM 1613 N N . PRO A 1 202 ? -19.461 2.121 -15.440 1.00 39.59 202 PRO A N 1
ATOM 1614 C CA . PRO A 1 202 ? -20.898 2.295 -15.462 1.00 39.59 202 PRO A CA 1
ATOM 1615 C C . PRO A 1 202 ? -21.469 0.991 -16.009 1.00 39.59 202 PRO A C 1
ATOM 1617 O O . PRO A 1 202 ? -21.283 0.686 -17.181 1.00 39.59 202 PRO A O 1
ATOM 1620 N N . SER A 1 203 ? -22.065 0.197 -15.121 1.00 41.19 203 SER A N 1
ATOM 1621 C CA . SER A 1 203 ? -23.002 -0.896 -15.375 1.00 41.19 203 SER A CA 1
ATOM 1622 C C . SER A 1 203 ? -23.037 -1.389 -16.827 1.00 41.19 203 SER A C 1
ATOM 1624 O O . SER A 1 203 ? -24.003 -1.158 -17.547 1.00 41.19 203 SER A O 1
ATOM 1626 N N . LEU A 1 204 ? -22.002 -2.113 -17.260 1.00 40.75 204 LEU A N 1
ATOM 1627 C CA . LEU A 1 204 ? -21.952 -2.754 -18.583 1.00 40.75 204 LEU A CA 1
ATOM 1628 C C . LEU A 1 204 ? -22.723 -4.093 -18.608 1.00 40.75 204 LEU A C 1
ATOM 1630 O O . LEU A 1 204 ? -22.456 -4.971 -19.418 1.00 40.75 204 LEU A O 1
ATOM 1634 N N . LEU A 1 205 ? -23.717 -4.229 -17.721 1.00 42.44 205 LEU A N 1
ATOM 1635 C CA . LEU A 1 205 ? -24.674 -5.337 -17.631 1.00 42.44 205 LEU A CA 1
ATOM 1636 C C . LEU A 1 205 ? -26.123 -4.823 -17.685 1.00 42.44 205 LEU A C 1
ATOM 1638 O O . LEU A 1 205 ? -26.997 -5.285 -16.960 1.00 42.44 205 LEU A O 1
ATOM 1642 N N . ALA A 1 206 ? -26.392 -3.864 -18.568 1.00 45.88 206 ALA A N 1
ATOM 1643 C CA . ALA A 1 206 ? -27.739 -3.612 -19.075 1.00 45.88 206 ALA A CA 1
ATOM 1644 C C . ALA A 1 206 ? -27.822 -4.073 -20.540 1.00 45.88 206 ALA A C 1
ATOM 1646 O O . ALA A 1 206 ? -28.123 -3.292 -21.437 1.00 45.88 206 ALA A O 1
ATOM 1647 N N . VAL A 1 207 ? -27.495 -5.343 -20.799 1.00 49.88 207 VAL A N 1
ATOM 1648 C CA . VAL A 1 207 ? -27.718 -5.977 -22.105 1.00 49.88 207 VAL A CA 1
ATOM 1649 C C . VAL A 1 207 ? -28.908 -6.922 -21.979 1.00 49.88 207 VAL A C 1
ATOM 1651 O O . VAL A 1 207 ? -28.790 -8.015 -21.440 1.00 49.88 207 VAL A O 1
ATOM 1654 N N . GLY A 1 208 ? -30.047 -6.456 -22.494 1.00 55.28 208 GLY A N 1
ATOM 1655 C CA . GLY A 1 208 ? -31.069 -7.280 -23.140 1.00 55.28 208 GLY A CA 1
ATOM 1656 C C . GLY A 1 208 ? -31.929 -8.176 -22.250 1.00 55.28 208 GLY A C 1
ATOM 1657 O O . GLY A 1 208 ? -31.709 -9.380 -22.193 1.00 55.28 208 GLY A O 1
ATOM 1658 N N . ALA A 1 209 ? -33.006 -7.622 -21.690 1.00 46.94 209 ALA A N 1
ATOM 1659 C CA . ALA A 1 209 ? -34.224 -8.409 -21.503 1.00 46.94 209 ALA A CA 1
ATOM 1660 C C . ALA A 1 209 ? -34.966 -8.459 -22.858 1.00 46.94 209 ALA A C 1
ATOM 1662 O O . ALA A 1 209 ? -35.283 -7.390 -23.388 1.00 46.94 209 ALA A O 1
ATOM 1663 N N . PRO A 1 210 ? -35.208 -9.639 -23.456 1.00 66.88 210 PRO A N 1
ATOM 1664 C CA . PRO A 1 210 ? -36.048 -9.743 -24.643 1.00 66.88 210 PRO A CA 1
ATOM 1665 C C . PRO A 1 210 ? -37.523 -9.536 -24.259 1.00 66.88 210 PRO A C 1
ATOM 1667 O O . PRO A 1 210 ? -37.984 -10.092 -23.260 1.00 66.88 210 PRO A O 1
ATOM 1670 N N . MET A 1 211 ? -38.225 -8.708 -25.042 1.00 66.31 211 MET A N 1
ATOM 1671 C CA . MET A 1 211 ? -39.694 -8.639 -25.076 1.00 66.31 211 MET A CA 1
ATOM 1672 C C . MET A 1 211 ? -40.283 -9.868 -25.763 1.00 66.31 211 MET A C 1
ATOM 1674 O O . MET A 1 211 ? -39.634 -10.367 -26.712 1.00 66.31 211 MET A O 1
#

Radius of gyration: 21.01 Å; chains: 1; bounding box: 73×50×57 Å

Secondary structure (DSSP, 8-state):
-------------------------PPPP------EEETT-EEEEEEEETTEEEEEEEEEEEEEETTEEESEEEGGGTT-TTEEEEEEEEEEEE----S---TTS--EEEEEEEEEEEEEEEEEGGGEEE---EEEE--SSTTTTSEEEEE-HHHHHHHHHHHHHHHHH-TT------HHHHTT----TT-----EE------S-------

Organism: Hebeloma cylindrosporum (NCBI:txid76867)

Foldseek 3Di:
DDDPPDDDPDPPDDDDDDPDDDDDPDDDPDPPDQQKDFQQAWWWFWDDAPNFIWIFTKGWHWKFAQNDTDGIGHQVCLQPQRIFTKIFGFFKDFDPDDPPPDLFDFGIWGPPDTDPLGIDGGHRSLRIGHDDFDWDAACDDPRGRHITGIDHLVVSLVVRVVSVVVVVVVVPDDDDDPNVSRVPPPPPPPGPRNGPRNDPPPCPPPPDDDD

pLDDT: mean 76.13, std 21.55, range [33.12, 98.5]